Protein 4MEW (pdb70)

Foldseek 3Di:
DDDFDQDLVRLLVLLQVLLVPDVVSKAAVSCVNCVSNVHASLCVQLLCVLLVCVVPRIGHSVSSSVVSVLVVQPDDDLQSSQSSQDPPDQFDALVSCVRSLVVCCCDQLQNVVVVVVVVCSVLLSLLLSLLCCLFQVLVLPRTGHSVSSVPGCVSVLVNCSVVDSNNCVSPRGNHVVVSVVLVVLQVVLPPVPPQKHFLVSVCPSLVNQFFSLSVLLQVCLNDSPPDDDSPRIDGSSSSSLVVVLVVDVQDLSSLSRLVSSCVVNPQKQAVNLCVQLVRVQVLCVLPHHDDDPVVVVVVVVQQVAPDPRIHGSVSLNVSSPVVVVSCNRTGHNVSNPRD

GO terms:
  GO:0005515 protein binding (F, IPI)
  GO:0005634 nucleus (C, TAS)
  GO:0051726 regulation of cell cycle (P, TAS)
  GO:0019888 protein phosphatase regulator activity (F, TAS)
  GO:0005654 nucleoplasm (C, TAS)
  GO:0005654 nucleoplasm (C, IDA)

B-factor: mean 23.88, std 13.12, range [7.7, 88.45]

Nearest PDB structures (foldseek):
  4mew-assembly1_A  TM=1.003E+00  e=4.546E-48  Homo sapiens
  4i5l-assembly2_E  TM=9.279E-01  e=1.396E-41  Homo sapiens
  4i5n-assembly1_B  TM=9.263E-01  e=1.597E-41  Homo sapiens
  4i5k-assembly2_B  TM=9.405E-01  e=4.129E-25  Homo sapiens
  2i2r-assembly3_P  TM=6.575E-01  e=3.751E-02  Homo sapiens

InterPro domains:
  IPR002048 EF-hand domain [PF13499] (368-417)
  IPR002048 EF-hand domain [PS50222] (388-423)
  IPR011992 EF-hand domain pair [SSF47473] (156-288)
  IPR011992 EF-hand domain pair [SSF47473] (301-463)
  IPR018247 EF-Hand 1, calcium-binding site [PS00018] (401-413)
  IPR041534 PP2A regulatory subunit B'', EF-hand domain [PF17958] (212-301)
  IPR048855 Serine/threonine-protein phosphatase 2A regulatory subunit B'' subunit alpha/beta/delta, EF-hand [PF21161] (147-206)

CATH classification: 1.10.238.230 (+2 more: 1.10.238.220, 1.10.238.10)

Structure (mmCIF, N/CA/C/O backbone):
data_4MEW
#
_entry.id   4MEW
#
_cell.length_a   37.11
_cell.length_b   74.46
_cell.length_c   62.33
_cell.angle_alpha   90.00
_cell.angle_beta   92.63
_cell.angle_gamma   90.00
#
_symmetry.space_group_name_H-M   'P 1 21 1'
#
loop_
_entity.id
_entity.type
_entity.pdbx_description
1 polymer "Serine/threonine-protein phosphatase 2A regulatory subunit B'' subunit beta"
2 non-polymer 'CALCIUM ION'
3 non-polymer GLYCEROL
4 water water
#
loop_
_atom_site.group_PDB
_atom_site.id
_atom_site.type_symbol
_atom_site.label_atom_id
_atom_site.label_alt_id
_atom_site.label_comp_id
_atom_site.label_asym_id
_atom_site.label_entity_id
_atom_site.label_seq_id
_atom_site.pdbx_PDB_ins_code
_atom_site.Cartn_x
_atom_site.Cartn_y
_atom_site.Cartn_z
_atom_site.occupancy
_atom_site.B_iso_or_equiv
_atom_site.auth_seq_id
_at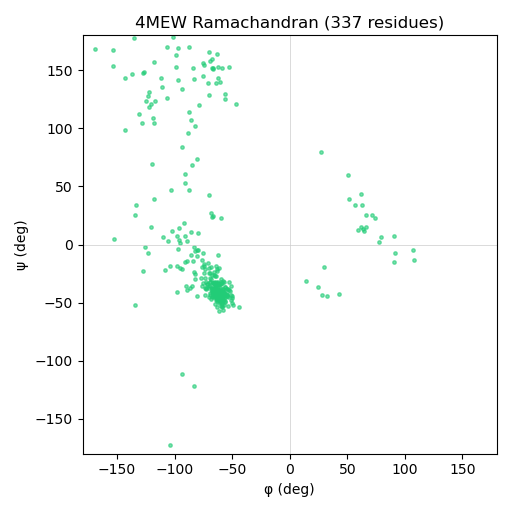om_site.auth_comp_id
_atom_site.auth_asym_id
_atom_site.auth_atom_id
_atom_site.pdbx_PDB_model_num
ATOM 1 N N . ARG A 1 7 ? 37.223 21.757 -16.276 1.00 50.39 134 ARG A N 1
ATOM 2 C CA . ARG A 1 7 ? 38.258 21.046 -15.530 1.00 51.12 134 ARG A CA 1
ATOM 3 C C . ARG A 1 7 ? 37.733 20.454 -14.227 1.00 49.68 134 ARG A C 1
ATOM 4 O O . ARG A 1 7 ? 37.162 21.166 -13.401 1.00 51.63 134 ARG A O 1
ATOM 12 N N . PRO A 1 8 ? 37.943 19.143 -14.034 1.00 48.05 135 PRO A N 1
ATOM 13 C CA . PRO A 1 8 ? 37.481 18.434 -12.839 1.00 46.54 135 PRO A CA 1
ATOM 14 C C . PRO A 1 8 ? 38.270 18.852 -11.604 1.00 44.48 135 PRO A C 1
ATOM 15 O O . PRO A 1 8 ? 39.324 19.482 -11.721 1.00 42.61 135 PRO A O 1
ATOM 19 N N . GLN A 1 9 ? 37.760 18.498 -10.430 1.00 41.56 136 GLN A N 1
ATOM 20 C CA . GLN A 1 9 ? 38.410 18.854 -9.181 1.00 41.65 136 GLN A CA 1
ATOM 21 C C . GLN A 1 9 ? 39.745 18.122 -9.022 1.00 40.66 136 GLN A C 1
ATOM 22 O O . GLN A 1 9 ? 39.933 17.030 -9.555 1.00 36.18 136 GLN A O 1
ATOM 28 N N . ASP A 1 10 ? 40.672 18.739 -8.295 1.00 43.83 137 ASP A N 1
ATOM 29 C CA . ASP A 1 10 ? 41.980 18.143 -8.034 1.00 47.96 137 ASP A CA 1
ATOM 30 C C . ASP A 1 10 ? 41.864 16.945 -7.097 1.00 48.60 137 ASP A C 1
ATOM 31 O O . ASP A 1 10 ? 40.897 16.831 -6.339 1.00 50.76 137 ASP A O 1
ATOM 36 N N . SER A 1 11 ? 42.858 16.060 -7.141 1.00 46.44 138 SER A N 1
ATOM 37 C CA . SER A 1 11 ? 42.944 14.966 -6.180 1.00 45.59 138 SER A CA 1
ATOM 38 C C . SER A 1 11 ? 43.225 15.543 -4.794 1.00 45.22 138 SER A C 1
ATOM 39 O O . SER A 1 11 ? 43.712 16.669 -4.671 1.00 40.31 138 SER A O 1
ATOM 42 N N . VAL A 1 12 ? 42.929 14.764 -3.756 1.00 45.59 139 VAL A N 1
ATOM 43 C CA . VAL A 1 12 ? 43.053 15.235 -2.379 1.00 43.26 139 VAL A CA 1
ATOM 44 C C . VAL A 1 12 ? 44.239 14.598 -1.645 1.00 39.13 139 VAL A C 1
ATOM 45 O O . VAL A 1 12 ? 44.737 15.156 -0.664 1.00 39.69 139 VAL A O 1
ATOM 49 N N . ASN A 1 13 ? 44.698 13.444 -2.127 1.00 33.18 140 ASN A N 1
ATOM 50 C CA . ASN A 1 13 ? 45.771 12.704 -1.455 1.00 37.02 140 ASN A CA 1
ATOM 51 C C . ASN A 1 13 ? 47.100 13.461 -1.401 1.00 38.21 140 ASN A C 1
ATOM 52 O O . ASN A 1 13 ? 47.306 14.424 -2.143 1.00 35.22 140 ASN A O 1
ATOM 57 N N . VAL A 1 14 ? 47.997 12.998 -0.531 1.00 38.88 141 VAL A N 1
ATOM 58 C CA . VAL A 1 14 ? 49.239 13.705 -0.217 1.00 37.85 141 VAL A CA 1
ATOM 59 C C . VAL A 1 14 ? 50.139 13.967 -1.424 1.00 33.66 141 VAL A C 1
ATOM 60 O O . VAL A 1 14 ? 50.488 15.115 -1.701 1.00 28.13 141 VAL A O 1
ATOM 64 N N . ASP A 1 15 ? 50.511 12.903 -2.130 1.00 33.91 142 ASP A N 1
ATOM 65 C CA . ASP A 1 15 ? 51.420 13.016 -3.270 1.00 37.31 142 ASP A CA 1
ATOM 66 C C . ASP A 1 15 ? 50.891 13.947 -4.358 1.00 33.49 142 ASP A C 1
ATOM 67 O O . ASP A 1 15 ? 51.647 14.725 -4.938 1.00 31.23 142 ASP A O 1
ATOM 72 N N . ALA A 1 16 ? 49.590 13.874 -4.621 1.00 27.36 143 ALA A N 1
ATOM 73 C CA . ALA A 1 16 ? 48.968 14.741 -5.610 1.00 25.69 143 ALA A CA 1
ATOM 74 C C . ALA A 1 16 ? 49.011 16.204 -5.172 1.00 21.39 143 ALA A C 1
ATOM 75 O O . ALA A 1 16 ? 49.345 17.082 -5.965 1.00 17.96 143 ALA A O 1
ATOM 77 N N . VAL A 1 17 ? 48.675 16.460 -3.910 1.00 17.63 144 VAL A N 1
ATOM 78 C CA . VAL A 1 17 ? 48.701 17.819 -3.381 1.00 17.00 144 VAL A CA 1
ATOM 79 C C . VAL A 1 17 ? 50.118 18.397 -3.406 1.00 18.47 144 VAL A C 1
ATOM 80 O O . VAL A 1 17 ? 50.323 19.526 -3.858 1.00 13.91 144 VAL A O 1
ATOM 84 N N . ILE A 1 18 ? 51.092 17.619 -2.942 1.00 17.73 145 ILE A N 1
ATOM 85 C CA . ILE A 1 18 ? 52.480 18.075 -2.926 1.00 19.23 145 ILE A CA 1
ATOM 86 C C . ILE A 1 18 ? 52.964 18.387 -4.339 1.00 20.75 145 ILE A C 1
ATOM 87 O O . ILE A 1 18 ? 53.604 19.409 -4.579 1.00 17.41 145 ILE A O 1
ATOM 92 N N . SER A 1 19 ? 52.636 17.508 -5.276 1.00 22.51 146 SER A N 1
ATOM 93 C CA . SER A 1 19 ? 52.975 17.725 -6.674 1.00 21.66 146 SER A CA 1
ATOM 94 C C . SER A 1 19 ? 52.393 19.041 -7.200 1.00 18.38 146 SER A C 1
ATOM 95 O O . SER A 1 19 ? 53.064 19.777 -7.923 1.00 15.62 146 SER A O 1
ATOM 98 N N . LYS A 1 20 ? 51.150 19.337 -6.830 1.00 18.95 147 LYS A N 1
ATOM 99 C CA . LYS A 1 20 ? 50.496 20.562 -7.283 1.00 19.41 147 LYS A CA 1
ATOM 100 C C . LYS A 1 20 ? 51.158 21.794 -6.677 1.00 16.23 147 LYS A C 1
ATOM 101 O O . LYS A 1 20 ? 51.322 22.815 -7.340 1.00 12.99 147 LYS A O 1
ATOM 107 N N . ILE A 1 21 ? 51.525 21.695 -5.406 1.00 15.15 148 ILE A N 1
ATOM 108 C CA . ILE A 1 21 ? 52.279 22.755 -4.753 1.00 12.89 148 ILE A CA 1
ATOM 109 C C . ILE A 1 21 ? 53.609 22.993 -5.478 1.00 13.43 148 ILE A C 1
ATOM 110 O O . ILE A 1 21 ? 53.990 24.132 -5.747 1.00 13.95 148 ILE A O 1
ATOM 115 N N . GLU A 1 22 ? 54.305 21.915 -5.811 1.00 13.03 149 GLU A N 1
ATOM 116 C CA . GLU A 1 22 ? 55.591 22.043 -6.488 1.00 16.50 149 GLU A CA 1
ATOM 117 C C . GLU A 1 22 ? 55.436 22.687 -7.866 1.00 14.06 149 GLU A C 1
ATOM 118 O O . GLU A 1 22 ? 56.256 23.513 -8.260 1.00 20.22 149 GLU A O 1
ATOM 124 N N . SER A 1 23 ? 54.372 22.333 -8.581 1.00 13.38 150 SER A N 1
ATOM 125 C CA . SER A 1 23 ? 54.095 22.938 -9.884 1.00 14.34 150 SER A CA 1
ATOM 126 C C . SER A 1 23 ? 53.809 24.433 -9.753 1.00 13.57 150 SER A C 1
ATOM 127 O O . SER A 1 23 ? 54.158 25.223 -10.629 1.00 16.14 150 SER A O 1
ATOM 130 N N . THR A 1 24 ? 53.163 24.811 -8.658 1.00 12.43 151 THR A N 1
ATOM 131 C CA . THR A 1 24 ? 52.897 26.216 -8.362 1.00 11.99 151 THR A CA 1
ATOM 132 C C . THR A 1 24 ? 54.184 26.988 -8.047 1.00 15.12 151 THR A C 1
ATOM 133 O O . THR A 1 24 ? 54.405 28.082 -8.576 1.00 12.68 151 THR A O 1
ATOM 137 N N . PHE A 1 25 ? 55.035 26.419 -7.195 1.00 12.02 152 PHE A N 1
ATOM 138 C CA . PHE A 1 25 ? 56.291 27.074 -6.830 1.00 12.55 152 PHE A CA 1
ATOM 139 C C . PHE A 1 25 ? 57.263 27.160 -8.006 1.00 12.90 152 PHE A C 1
ATOM 140 O O . PHE A 1 25 ? 58.126 28.040 -8.044 1.00 12.99 152 PHE A O 1
ATOM 148 N N . ALA A 1 26 ? 57.126 26.240 -8.957 1.00 13.06 153 ALA A N 1
ATOM 149 C CA . ALA A 1 26 ? 57.977 26.233 -10.147 1.00 13.65 153 ALA A CA 1
ATOM 150 C C . ALA A 1 26 ? 57.770 27.502 -10.975 1.00 13.71 153 ALA A C 1
ATOM 151 O O . ALA A 1 26 ? 58.632 27.890 -11.769 1.00 17.47 153 ALA A O 1
ATOM 153 N N . ARG A 1 27 ? 56.625 28.144 -10.775 1.00 13.29 154 ARG A N 1
ATOM 154 C CA . ARG A 1 27 ? 56.293 29.391 -11.454 1.00 16.98 154 ARG A CA 1
ATOM 155 C C . ARG A 1 27 ? 56.944 30.612 -10.791 1.00 16.75 154 ARG A C 1
ATOM 156 O O . ARG A 1 27 ? 56.911 31.712 -11.338 1.00 15.33 154 ARG A O 1
ATOM 164 N N . PHE A 1 28 ? 57.534 30.423 -9.616 1.00 16.75 155 PHE A N 1
ATOM 165 C CA . PHE A 1 28 ? 58.096 31.549 -8.877 1.00 16.01 155 PHE A CA 1
ATOM 166 C C . PHE A 1 28 ? 59.596 31.693 -9.118 1.00 15.66 155 PHE A C 1
ATOM 167 O O . PHE A 1 28 ? 60.302 30.697 -9.215 1.00 14.28 155 PHE A O 1
ATOM 175 N N . PRO A 1 29 ? 60.083 32.941 -9.215 1.00 14.56 156 PRO A N 1
ATOM 176 C CA . PRO A 1 29 ? 61.529 33.173 -9.299 1.00 16.99 156 PRO A CA 1
ATOM 177 C C . PRO A 1 29 ? 62.245 32.543 -8.111 1.00 19.24 156 PRO A C 1
ATOM 178 O O . PRO A 1 29 ? 61.825 32.752 -6.966 1.00 17.65 156 PRO A O 1
ATOM 182 N N . HIS A 1 30 ? 63.283 31.758 -8.395 1.00 15.90 157 HIS A N 1
ATOM 183 C CA . HIS A 1 30 ? 64.058 31.050 -7.374 1.00 18.68 157 HIS A CA 1
ATOM 184 C C . HIS A 1 30 ? 63.232 30.044 -6.570 1.00 15.37 157 HIS A C 1
ATOM 185 O O . HIS A 1 30 ? 63.678 29.576 -5.526 1.00 15.76 157 HIS A O 1
ATOM 192 N N . GLU A 1 31 ? 62.042 29.710 -7.066 1.00 14.68 158 GLU A N 1
ATOM 193 C CA . GLU A 1 31 ? 61.113 28.831 -6.353 1.00 15.92 158 GLU A CA 1
ATOM 194 C C . GLU A 1 31 ? 60.882 29.291 -4.914 1.00 18.56 158 GLU A C 1
ATOM 195 O O . GLU A 1 31 ? 60.809 28.476 -3.992 1.00 16.33 158 GLU A O 1
ATOM 201 N N . ARG A 1 32 ? 60.790 30.604 -4.728 1.00 18.79 159 ARG A N 1
ATOM 202 C CA . ARG A 1 32 ? 60.475 31.179 -3.424 1.00 16.67 159 ARG A CA 1
ATOM 203 C C . ARG A 1 32 ? 59.227 32.037 -3.560 1.00 15.06 159 ARG A C 1
ATOM 204 O O . ARG A 1 32 ? 59.131 32.849 -4.479 1.00 13.37 159 ARG A O 1
ATOM 212 N N . ALA A 1 33 ? 58.267 31.851 -2.659 1.00 12.15 160 ALA A N 1
ATOM 213 C CA . ALA A 1 33 ? 57.022 32.613 -2.723 1.00 13.06 160 ALA A CA 1
ATOM 214 C C . ALA A 1 33 ? 57.090 33.861 -1.856 1.00 15.03 160 ALA A C 1
ATOM 215 O O . ALA A 1 33 ? 57.532 33.808 -0.715 1.00 16.53 160 ALA A O 1
ATOM 217 N N . THR A 1 34 ? 56.651 34.986 -2.407 1.00 18.27 161 THR A N 1
ATOM 218 C CA . THR A 1 34 ? 56.465 36.191 -1.618 1.00 19.65 161 THR A CA 1
ATOM 219 C C . THR A 1 34 ? 55.014 36.205 -1.169 1.00 15.69 161 THR A C 1
ATOM 220 O O . THR A 1 34 ? 54.220 35.361 -1.586 1.00 15.14 161 THR A O 1
ATOM 232 N N . ASP A 1 36 ? 52.703 38.160 -2.038 1.00 14.24 163 ASP A N 1
ATOM 233 C CA . ASP A 1 36 ? 51.842 38.363 -3.204 1.00 19.23 163 ASP A CA 1
ATOM 234 C C . ASP A 1 36 ? 51.552 37.070 -3.972 1.00 17.37 163 ASP A C 1
ATOM 235 O O . ASP A 1 36 ? 50.593 37.005 -4.739 1.00 17.07 163 ASP A O 1
ATOM 240 N N . ASP A 1 37 ? 52.388 36.053 -3.772 1.00 16.38 164 ASP A N 1
ATOM 241 C CA . ASP A 1 37 ? 52.222 34.772 -4.451 1.00 15.77 164 ASP A CA 1
ATOM 242 C C . ASP A 1 37 ? 51.362 33.799 -3.656 1.00 15.18 164 ASP A C 1
ATOM 243 O O . ASP A 1 37 ? 50.954 32.754 -4.172 1.00 14.28 164 ASP A O 1
ATOM 256 N N . GLY A 1 39 ? 48.367 33.640 -2.501 1.00 9.52 166 GLY A N 1
ATOM 257 C CA . GLY A 1 39 ? 47.026 33.317 -2.960 1.00 9.62 166 GLY A CA 1
ATOM 258 C C . GLY A 1 39 ? 47.028 32.090 -3.857 1.00 13.00 166 GLY A C 1
ATOM 259 O O . GLY A 1 39 ? 46.164 31.215 -3.738 1.00 11.38 166 GLY A O 1
ATOM 260 N N . LEU A 1 40 ? 48.007 32.026 -4.757 1.00 10.14 167 LEU A N 1
ATOM 261 C CA . LEU A 1 40 ? 48.176 30.876 -5.640 1.00 12.44 167 LEU A CA 1
ATOM 262 C C . LEU A 1 40 ? 48.540 29.645 -4.841 1.00 10.18 167 LEU A C 1
ATOM 263 O O . LEU A 1 40 ? 48.070 28.549 -5.124 1.00 10.39 167 LEU A O 1
ATOM 268 N N . VAL A 1 41 ? 49.393 29.830 -3.843 1.00 10.46 168 VAL A N 1
ATOM 269 C CA . VAL A 1 41 ? 49.801 28.729 -2.980 1.00 9.82 168 VAL A CA 1
ATOM 270 C C . VAL A 1 41 ? 48.613 28.190 -2.179 1.00 12.60 168 VAL A C 1
ATOM 271 O O . VAL A 1 41 ? 48.462 26.979 -2.029 1.00 10.12 168 VAL A O 1
ATOM 275 N N . ALA A 1 42 ? 47.761 29.088 -1.688 1.00 10.89 169 ALA A N 1
ATOM 276 C CA . ALA A 1 42 ? 46.550 28.669 -0.980 1.00 11.21 169 ALA A CA 1
ATOM 277 C C . ALA A 1 42 ? 45.673 27.788 -1.869 1.00 10.74 169 ALA A C 1
ATOM 278 O O . ALA A 1 42 ? 45.177 26.747 -1.434 1.00 11.14 169 ALA A O 1
ATOM 280 N N . LYS A 1 43 ? 45.500 28.193 -3.122 1.00 14.68 170 LYS A N 1
ATOM 281 C CA . LYS A 1 43 ? 44.711 27.398 -4.063 1.00 15.58 170 LYS A CA 1
ATOM 282 C C . LYS A 1 43 ? 45.336 26.027 -4.338 1.00 12.58 170 LYS A C 1
ATOM 283 O O . LYS A 1 43 ? 44.632 25.024 -4.366 1.00 12.76 170 LYS A O 1
ATOM 289 N N . ALA A 1 44 ? 46.653 25.979 -4.526 1.00 10.85 171 ALA A N 1
ATOM 290 C CA . ALA A 1 44 ? 47.349 24.700 -4.689 1.00 12.19 171 ALA A CA 1
ATOM 291 C C . ALA A 1 44 ? 47.123 23.764 -3.500 1.00 14.94 171 ALA A C 1
ATOM 292 O O . ALA A 1 44 ? 47.078 22.544 -3.664 1.00 16.02 171 ALA A O 1
ATOM 294 N N . CYS A 1 45 ? 46.973 24.342 -2.309 1.00 14.09 172 CYS A N 1
ATOM 295 C CA . CYS A 1 45 ? 46.734 23.565 -1.093 1.00 15.56 172 CYS A CA 1
ATOM 296 C C . CYS A 1 45 ? 45.270 23.174 -0.902 1.00 18.34 172 CYS A C 1
ATOM 297 O O . CYS A 1 45 ? 44.938 22.440 0.030 1.00 21.44 172 CYS A O 1
ATOM 300 N N . GLY A 1 46 ? 44.396 23.673 -1.769 1.00 17.13 173 GLY A N 1
ATOM 301 C CA . GLY A 1 46 ? 42.968 23.476 -1.593 1.00 15.65 173 GLY A CA 1
ATOM 302 C C . GLY A 1 46 ? 42.424 24.289 -0.429 1.00 14.60 173 GLY A C 1
ATOM 303 O O . GLY A 1 46 ? 41.408 23.932 0.164 1.00 15.72 173 GLY A O 1
ATOM 304 N N . CYS A 1 47 ? 43.105 25.381 -0.091 1.00 11.39 174 CYS A N 1
ATOM 305 C CA . CYS A 1 47 ? 42.652 26.258 0.984 1.00 11.06 174 CYS A CA 1
ATOM 306 C C . CYS A 1 47 ? 41.918 27.453 0.414 1.00 13.45 174 CYS A C 1
ATOM 307 O O . CYS A 1 47 ? 42.190 27.864 -0.714 1.00 12.27 174 CYS A O 1
ATOM 310 N N . PRO A 1 48 ? 40.990 28.027 1.199 1.00 14.57 175 PRO A N 1
ATOM 311 C CA . PRO A 1 48 ? 40.374 29.296 0.806 1.00 13.72 175 PRO A CA 1
ATOM 312 C C . PRO A 1 48 ? 41.432 30.385 0.642 1.00 12.24 175 PRO A C 1
ATOM 313 O O . PRO A 1 48 ? 42.485 30.340 1.285 1.00 13.46 175 PRO A O 1
ATOM 317 N N . LEU A 1 49 ? 41.141 31.354 -0.214 1.00 11.92 176 LEU A N 1
ATOM 318 C CA . LEU A 1 49 ? 42.076 32.424 -0.533 1.00 10.64 176 LEU A CA 1
ATOM 319 C C . LEU A 1 49 ? 42.663 33.102 0.698 1.00 14.85 176 LEU A C 1
ATOM 320 O O . LEU A 1 49 ? 43.868 33.343 0.756 1.00 12.13 176 LEU A O 1
ATOM 325 N N . TYR A 1 50 ? 41.824 33.406 1.686 1.00 13.37 177 TYR A N 1
ATOM 326 C CA . TYR A 1 50 ? 42.303 34.178 2.836 1.00 11.63 177 TYR A CA 1
ATOM 327 C C . TYR A 1 50 ? 43.068 33.380 3.894 1.00 12.56 177 TYR A C 1
ATOM 328 O O . TYR A 1 50 ? 43.380 33.905 4.963 1.00 14.72 177 TYR A O 1
ATOM 337 N N . TRP A 1 51 ? 43.398 32.129 3.577 1.00 8.58 178 TRP A N 1
ATOM 338 C CA . TRP A 1 51 ? 44.379 31.388 4.363 1.00 9.84 178 TRP A CA 1
ATOM 339 C C . TRP A 1 51 ? 45.795 31.778 3.951 1.00 10.95 178 TRP A C 1
ATOM 340 O O . TRP A 1 51 ? 46.761 31.324 4.558 1.00 9.71 178 TRP A O 1
ATOM 351 N N . LYS A 1 52 ? 45.920 32.612 2.920 1.00 9.94 179 LYS A N 1
ATOM 352 C CA . LYS A 1 52 ? 47.241 32.973 2.389 1.00 10.69 179 LYS A CA 1
ATOM 353 C C . LYS A 1 52 ? 48.194 33.554 3.440 1.00 13.07 179 LYS A C 1
ATOM 354 O O . LYS A 1 52 ? 49.375 33.211 3.475 1.00 14.45 179 LYS A O 1
ATOM 360 N N . GLY A 1 53 ? 47.677 34.427 4.293 1.00 10.25 180 GLY A N 1
ATOM 361 C CA . GLY A 1 53 ? 48.465 34.980 5.380 1.00 14.33 180 GLY A CA 1
ATOM 362 C C . GLY A 1 53 ? 48.950 33.916 6.353 1.00 12.29 180 GLY A C 1
ATOM 363 O O . GLY A 1 53 ? 50.151 33.789 6.580 1.00 14.53 180 GLY A O 1
ATOM 364 N N . PRO A 1 54 ? 48.018 33.149 6.937 1.00 13.75 181 PRO A N 1
ATOM 365 C CA . PRO A 1 54 ? 48.384 32.041 7.829 1.00 15.87 181 PRO A CA 1
ATOM 366 C C . PRO A 1 54 ? 49.386 31.069 7.210 1.00 15.88 181 PRO A C 1
ATOM 367 O O . PRO A 1 54 ? 50.285 30.600 7.912 1.00 14.40 181 PRO A O 1
ATOM 371 N N . LEU A 1 55 ? 49.237 30.771 5.921 1.00 12.26 182 LEU A N 1
ATOM 372 C CA . LEU A 1 55 ? 50.161 29.849 5.258 1.00 11.60 182 LEU A CA 1
ATOM 373 C C . LEU A 1 55 ? 51.570 30.437 5.182 1.00 9.19 182 LEU A C 1
ATOM 374 O O . LEU A 1 55 ? 52.549 29.746 5.446 1.00 14.70 182 LEU A O 1
ATOM 379 N N . PHE A 1 56 ? 51.656 31.719 4.847 1.00 12.26 183 PHE A N 1
ATOM 380 C CA . PHE A 1 56 ? 52.926 32.437 4.745 1.00 11.73 183 PHE A CA 1
ATOM 381 C C . PHE A 1 56 ? 53.620 32.528 6.105 1.00 16.07 183 PHE A C 1
ATOM 382 O O . PHE A 1 56 ? 54.792 32.181 6.236 1.00 17.64 183 PHE A O 1
ATOM 390 N N . TYR A 1 57 ? 52.886 32.984 7.118 1.00 14.15 184 TYR A N 1
ATOM 391 C CA . TYR A 1 57 ? 53.439 33.125 8.459 1.00 18.09 184 TYR A CA 1
ATOM 392 C C . TYR A 1 57 ? 53.719 31.765 9.079 1.00 20.72 184 TYR A C 1
ATOM 393 O O . TYR A 1 57 ? 54.671 31.607 9.836 1.00 25.87 184 TYR A O 1
ATOM 402 N N . GLY A 1 58 ? 52.901 30.779 8.733 1.00 18.01 185 GLY A N 1
ATOM 403 C CA . GLY A 1 58 ? 53.116 29.421 9.190 1.00 16.12 185 GLY A CA 1
ATOM 404 C C . GLY A 1 58 ? 54.455 28.860 8.749 1.00 18.97 185 GLY A C 1
ATOM 405 O O . GLY A 1 58 ? 55.074 28.079 9.468 1.00 19.82 185 GLY A O 1
ATOM 406 N N . ALA A 1 59 ? 54.912 29.257 7.566 1.00 16.78 186 ALA A N 1
ATOM 407 C CA . ALA A 1 59 ? 56.175 28.757 7.044 1.00 18.58 186 ALA A CA 1
ATOM 408 C C . ALA A 1 59 ? 57.324 29.709 7.338 1.00 23.37 186 ALA A C 1
ATOM 409 O O . ALA A 1 59 ? 58.399 29.585 6.756 1.00 28.02 186 ALA A O 1
ATOM 411 N N . GLY A 1 60 ? 57.093 30.662 8.237 1.00 22.02 187 GLY A N 1
ATOM 412 C CA . GLY A 1 60 ? 58.132 31.585 8.662 1.00 19.94 187 GLY A CA 1
ATOM 413 C C . GLY A 1 60 ? 58.481 32.655 7.646 1.00 20.25 187 GLY A C 1
ATOM 414 O O . GLY A 1 60 ? 59.572 33.228 7.687 1.00 20.15 187 GLY A O 1
ATOM 415 N N . GLY A 1 61 ? 57.549 32.940 6.740 1.00 19.19 188 GLY A N 1
ATOM 416 C CA . GLY A 1 61 ? 57.775 33.916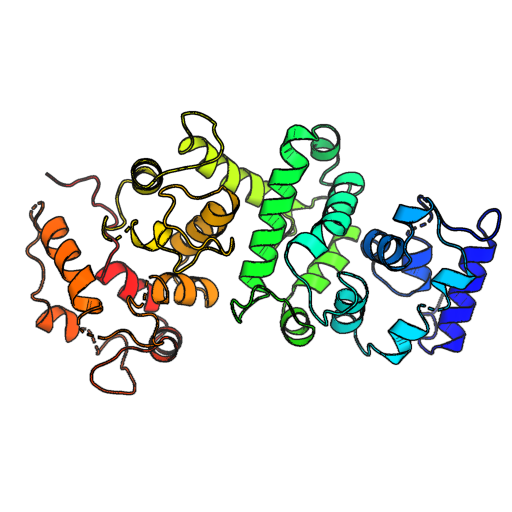 5.685 1.00 18.92 188 GLY A CA 1
ATOM 417 C C . GLY A 1 61 ? 58.128 35.312 6.169 1.00 22.27 188 GLY A C 1
ATOM 418 O O . GLY A 1 61 ? 58.869 36.037 5.509 1.00 24.09 188 GLY A O 1
ATOM 419 N N . GLU A 1 62 ? 57.606 35.693 7.328 1.00 20.06 189 GLU A N 1
ATOM 420 C CA . GLU A 1 62 ? 57.880 37.015 7.873 1.00 24.69 189 GLU A CA 1
ATOM 421 C C . GLU A 1 62 ? 59.344 37.165 8.295 1.00 23.96 189 GLU A C 1
ATOM 422 O O . GLU A 1 62 ? 59.853 38.278 8.425 1.00 21.91 189 GLU A O 1
ATOM 428 N N . ARG A 1 63 ? 60.027 36.047 8.500 1.00 18.80 190 ARG A N 1
ATOM 429 C CA . ARG A 1 63 ? 61.397 36.107 8.994 1.00 20.96 190 ARG A CA 1
ATOM 430 C C . ARG A 1 63 ? 62.428 36.366 7.896 1.00 21.29 190 ARG A C 1
ATOM 431 O O . ARG A 1 63 ? 63.469 36.978 8.152 1.00 19.07 190 ARG A O 1
ATOM 439 N N . THR A 1 64 ? 62.129 35.917 6.678 1.00 17.15 191 THR A N 1
ATOM 440 C CA . THR A 1 64 ? 63.065 36.055 5.563 1.00 21.99 191 THR A CA 1
ATOM 441 C C . THR A 1 64 ? 62.473 36.799 4.367 1.00 20.76 191 THR A C 1
ATOM 442 O O . THR A 1 64 ? 63.174 37.089 3.406 1.00 20.29 191 THR A O 1
ATOM 446 N N . GLY A 1 65 ? 61.181 37.094 4.419 1.00 20.50 192 GLY A N 1
ATOM 447 C CA . GLY A 1 65 ? 60.539 37.823 3.339 1.00 23.72 192 GLY A CA 1
ATOM 448 C C . GLY A 1 65 ? 59.963 36.935 2.250 1.00 22.07 192 GLY A C 1
ATOM 449 O O . GLY A 1 65 ? 59.176 37.392 1.422 1.00 21.36 192 GLY A O 1
ATOM 450 N N . SER A 1 66 ? 60.363 35.669 2.237 1.00 19.58 193 SER A N 1
ATOM 451 C CA . SER A 1 66 ? 59.820 34.720 1.273 1.00 20.20 193 SER A CA 1
ATOM 452 C C . SER A 1 66 ? 59.887 33.295 1.804 1.00 19.91 193 SER A C 1
ATOM 453 O O . SER A 1 66 ? 60.550 33.024 2.803 1.00 24.78 193 SER A O 1
ATOM 456 N N . VAL A 1 67 ? 59.190 32.388 1.133 1.00 14.57 194 VAL A N 1
ATOM 457 C CA . VAL A 1 67 ? 59.164 30.992 1.538 1.00 15.06 194 VAL A CA 1
ATOM 458 C C . VAL A 1 67 ? 59.588 30.100 0.374 1.00 15.97 194 VAL A C 1
ATOM 459 O O . VAL A 1 67 ? 58.988 30.153 -0.700 1.00 17.16 194 VAL A O 1
ATOM 463 N N . SER A 1 68 ? 60.620 29.285 0.584 1.00 14.91 195 SER A N 1
ATOM 464 C CA . SER A 1 68 ? 61.067 28.354 -0.445 1.00 15.87 195 SER A CA 1
ATOM 465 C C . SER A 1 68 ? 60.110 27.170 -0.551 1.00 15.00 195 SER A C 1
ATOM 466 O O . SER A 1 68 ? 59.401 26.844 0.401 1.00 16.31 195 SER A O 1
ATOM 469 N N . VAL A 1 69 ? 60.100 26.527 -1.711 1.00 14.57 196 VAL A N 1
ATOM 470 C CA . VAL A 1 69 ? 59.252 25.366 -1.936 1.00 14.87 196 VAL A CA 1
ATOM 471 C C . VAL A 1 69 ? 59.590 24.243 -0.956 1.00 17.16 196 VAL A C 1
ATOM 472 O O . VAL A 1 69 ? 58.710 23.507 -0.512 1.00 17.37 196 VAL A O 1
ATOM 476 N N . HIS A 1 70 ? 60.866 24.136 -0.604 1.00 15.61 197 HIS A N 1
ATOM 477 C CA . HIS A 1 70 ? 61.335 23.057 0.255 1.00 19.37 197 HIS A CA 1
ATOM 478 C C . HIS A 1 70 ? 60.803 23.222 1.668 1.00 16.34 197 HIS A C 1
ATOM 479 O O . HIS A 1 70 ? 60.398 22.254 2.308 1.00 19.98 197 HIS A O 1
ATOM 486 N N . LYS A 1 71 ? 60.811 24.456 2.149 1.00 15.05 198 LYS A N 1
ATOM 487 C CA . LYS A 1 71 ? 60.272 24.761 3.463 1.00 18.81 198 LYS A CA 1
ATOM 488 C C . LYS A 1 71 ? 58.754 24.608 3.459 1.00 19.88 198 LYS A C 1
ATOM 489 O O . LYS A 1 71 ? 58.178 24.033 4.386 1.00 17.90 198 LYS A O 1
ATOM 495 N N . PHE A 1 72 ? 58.098 25.109 2.414 1.00 14.74 199 PHE A N 1
ATOM 496 C CA . PHE A 1 72 ? 56.642 25.048 2.395 1.00 17.20 199 PHE A CA 1
ATOM 497 C C . PHE A 1 72 ? 56.134 23.615 2.281 1.00 16.79 199 PHE A C 1
ATOM 498 O O . PHE A 1 72 ? 55.217 23.220 3.001 1.00 15.95 199 PHE A O 1
ATOM 506 N N . VAL A 1 73 ? 56.731 22.845 1.377 1.00 14.40 200 VAL A N 1
ATOM 507 C CA . VAL A 1 73 ? 56.352 21.448 1.195 1.00 18.22 200 VAL A CA 1
ATOM 508 C C . VAL A 1 73 ? 56.538 20.631 2.477 1.00 19.91 200 VAL A C 1
ATOM 509 O O . VAL A 1 73 ? 55.653 19.863 2.867 1.00 16.91 200 VAL A O 1
ATOM 513 N N . ALA A 1 74 ? 57.681 20.808 3.135 1.00 20.76 201 ALA A N 1
ATOM 514 C CA . ALA A 1 74 ? 57.965 20.084 4.373 1.00 22.18 201 ALA A CA 1
ATOM 515 C C . ALA A 1 74 ? 56.910 20.400 5.428 1.00 23.12 201 ALA A C 1
ATOM 516 O O . ALA A 1 74 ? 56.440 19.511 6.142 1.00 24.37 201 ALA A O 1
ATOM 526 N N . TRP A 1 76 ? 53.779 21.510 4.827 1.00 19.25 203 TRP A N 1
ATOM 527 C CA . TRP A 1 76 ? 52.449 21.058 4.435 1.00 19.36 203 TRP A CA 1
ATOM 528 C C . TRP A 1 76 ? 52.308 19.543 4.533 1.00 19.39 203 TRP A C 1
ATOM 529 O O . TRP A 1 76 ? 51.221 19.037 4.811 1.00 19.37 203 TRP A O 1
ATOM 540 N N . ARG A 1 77 ? 53.403 18.825 4.298 1.00 18.51 204 ARG A N 1
ATOM 541 C CA . ARG A 1 77 ? 53.431 17.393 4.559 1.00 21.60 204 ARG A CA 1
ATOM 542 C C . ARG A 1 77 ? 53.068 17.130 6.014 1.00 20.34 204 ARG A C 1
ATOM 543 O O . ARG A 1 77 ? 52.217 16.296 6.308 1.00 19.93 204 ARG A O 1
ATOM 551 N N . LYS A 1 78 ? 53.721 17.855 6.915 1.00 22.84 205 LYS A N 1
ATOM 552 C CA . LYS A 1 78 ? 53.498 17.702 8.348 1.00 25.49 205 LYS A CA 1
ATOM 553 C C . LYS A 1 78 ? 52.038 17.975 8.710 1.00 23.26 205 LYS A C 1
ATOM 554 O O . LYS A 1 78 ? 51.419 17.220 9.461 1.00 23.21 205 LYS A O 1
ATOM 560 N N . ILE A 1 79 ? 51.493 19.055 8.164 1.00 19.36 206 ILE A N 1
ATOM 561 C CA . ILE A 1 79 ? 50.111 19.434 8.425 1.00 19.07 206 ILE A CA 1
ATOM 562 C C . ILE A 1 79 ? 49.129 18.352 7.967 1.00 19.23 206 ILE A C 1
ATOM 563 O O . ILE A 1 79 ? 48.210 17.994 8.701 1.00 18.70 206 ILE A O 1
ATOM 568 N N . LEU A 1 80 ? 49.339 17.810 6.771 1.00 16.08 207 LEU A N 1
ATOM 569 C CA . LEU A 1 80 ? 48.492 16.726 6.280 1.00 19.79 207 LEU A CA 1
ATOM 570 C C . LEU A 1 80 ? 48.607 15.444 7.121 1.00 25.14 207 LEU A C 1
ATOM 571 O O . LEU A 1 80 ? 47.665 14.655 7.183 1.00 26.99 207 LEU A O 1
ATOM 576 N N . GLN A 1 81 ? 49.756 15.242 7.763 1.00 22.38 208 GLN A N 1
ATOM 577 C CA . GLN A 1 81 ? 49.946 14.101 8.662 1.00 27.07 208 GLN A CA 1
ATOM 578 C C . GLN A 1 81 ? 49.273 14.300 10.023 1.00 25.09 208 GLN A C 1
ATOM 579 O O . GLN A 1 81 ? 48.894 13.337 10.689 1.00 23.74 208 GLN A O 1
ATOM 585 N N . ASN A 1 82 ? 49.145 15.552 10.444 1.00 20.69 209 ASN A N 1
ATOM 586 C CA . ASN A 1 82 ? 48.671 15.859 11.788 1.00 25.23 209 ASN A CA 1
ATOM 587 C C . ASN A 1 82 ? 47.229 16.342 11.849 1.00 24.33 209 ASN A C 1
ATOM 588 O O . ASN A 1 82 ? 46.611 16.316 12.907 1.00 21.92 209 ASN A O 1
ATOM 593 N N . CYS A 1 83 ? 46.697 16.793 10.717 1.00 22.68 210 CYS A N 1
ATOM 594 C CA . CYS A 1 83 ? 45.416 17.494 10.723 1.00 22.27 210 CYS A CA 1
ATOM 595 C C . CYS A 1 83 ? 44.453 16.952 9.677 1.00 26.18 210 CYS A C 1
ATOM 596 O O . CYS A 1 83 ? 44.668 17.126 8.476 1.00 28.30 210 CYS A O 1
ATOM 599 N N . HIS A 1 84 ? 43.376 16.327 10.136 1.00 24.91 211 HIS A N 1
ATOM 600 C CA . HIS A 1 84 ? 42.437 15.682 9.230 1.00 28.88 211 HIS A CA 1
ATOM 601 C C . HIS A 1 84 ? 41.411 16.641 8.628 1.00 28.20 211 HIS A C 1
ATOM 602 O O . HIS A 1 84 ? 40.849 16.358 7.573 1.00 33.92 211 HIS A O 1
ATOM 609 N N . ASP A 1 85 ? 41.150 17.764 9.291 1.00 24.99 212 ASP A N 1
ATOM 610 C CA . ASP A 1 85 ? 40.165 18.708 8.762 1.00 21.61 212 ASP A CA 1
ATOM 611 C C . ASP A 1 85 ? 40.631 20.152 8.823 1.00 16.46 212 ASP A C 1
ATOM 612 O O . ASP A 1 85 ? 41.728 20.437 9.306 1.00 13.45 212 ASP A O 1
ATOM 617 N N . ASP A 1 86 ? 39.796 21.057 8.317 1.00 13.18 213 ASP A N 1
ATOM 618 C CA . ASP A 1 86 ? 40.159 22.466 8.221 1.00 15.42 213 ASP A CA 1
ATOM 619 C C . ASP A 1 86 ? 40.417 23.103 9.578 1.00 16.21 213 ASP A C 1
ATOM 620 O O . ASP A 1 86 ? 41.342 23.900 9.718 1.00 14.51 213 ASP A O 1
ATOM 625 N N . ALA A 1 87 ? 39.607 22.749 10.574 1.00 13.53 214 ALA A N 1
ATOM 626 C CA . ALA A 1 87 ? 39.792 23.291 11.915 1.00 15.09 214 ALA A CA 1
ATOM 627 C C . ALA A 1 87 ? 41.171 22.927 12.459 1.00 13.77 214 ALA A C 1
ATOM 628 O O . ALA A 1 87 ? 41.880 23.782 12.979 1.00 14.75 214 ALA A O 1
ATOM 630 N N . ALA A 1 88 ? 41.557 21.663 12.314 1.00 14.78 215 ALA A N 1
ATOM 631 C CA . ALA A 1 88 ? 42.871 21.212 12.765 1.00 15.26 215 ALA A CA 1
ATOM 632 C C . ALA A 1 88 ? 44.004 21.918 12.013 1.00 13.46 215 ALA A C 1
ATOM 633 O O . ALA A 1 88 ? 44.984 22.360 12.619 1.00 12.64 215 ALA A O 1
ATOM 635 N N . LYS A 1 89 ? 43.858 22.029 10.696 1.00 13.10 216 LYS A N 1
ATOM 636 C CA . LYS A 1 89 ? 44.863 22.684 9.862 1.00 14.10 216 LYS A CA 1
ATOM 637 C C . LYS A 1 89 ? 45.059 24.149 10.242 1.00 13.01 216 LYS A C 1
ATOM 638 O O . LYS A 1 89 ? 46.189 24.641 10.296 1.00 14.13 216 LYS A O 1
ATOM 644 N N . PHE A 1 90 ? 43.950 24.842 10.493 1.00 13.55 217 PHE A N 1
ATOM 645 C CA . PHE A 1 90 ? 43.987 26.264 10.812 1.00 14.30 217 PHE A CA 1
ATOM 646 C C . PHE A 1 90 ? 44.679 26.493 12.146 1.00 13.14 217 PHE A C 1
ATOM 647 O O . PHE A 1 90 ? 45.509 27.392 12.270 1.00 11.06 217 PHE A O 1
ATOM 655 N N . VAL A 1 91 ? 44.339 25.677 13.139 1.00 10.54 218 VAL A N 1
ATOM 656 C CA . VAL A 1 91 ? 44.948 25.804 14.454 1.00 11.19 218 VAL A CA 1
ATOM 657 C C . VAL A 1 91 ? 46.448 25.526 14.347 1.00 14.36 218 VAL A C 1
ATOM 658 O O . VAL A 1 91 ? 47.260 26.242 14.930 1.00 12.21 218 VAL A O 1
ATOM 662 N N . HIS A 1 92 ? 46.814 24.509 13.570 1.00 12.62 219 HIS A N 1
ATOM 663 C CA . HIS A 1 92 ? 48.220 24.167 13.374 1.00 13.97 219 HIS A CA 1
ATOM 664 C C . HIS A 1 92 ? 49.011 25.313 12.734 1.00 15.48 219 HIS A C 1
ATOM 665 O O . HIS A 1 92 ? 50.153 25.567 13.115 1.00 15.49 219 HIS A O 1
ATOM 672 N N . LEU A 1 93 ? 48.405 26.003 11.769 1.00 16.61 220 LEU A N 1
ATOM 673 C CA . LEU A 1 93 ? 49.069 27.126 11.099 1.00 13.55 220 LEU A CA 1
ATOM 674 C C . LEU A 1 93 ? 49.319 28.315 12.021 1.00 14.55 220 LEU A C 1
ATOM 675 O O . LEU A 1 93 ? 50.382 28.939 11.969 1.00 15.16 220 LEU A O 1
ATOM 680 N N . LEU A 1 94 ? 48.339 28.637 12.859 1.00 13.61 221 LEU A N 1
ATOM 681 C CA . LEU A 1 94 ? 48.406 29.856 13.657 1.00 12.45 221 LEU A CA 1
ATOM 682 C C . LEU A 1 94 ? 49.052 29.687 15.032 1.00 13.76 221 LEU A C 1
ATOM 683 O O . LEU A 1 94 ? 49.517 30.662 15.622 1.00 15.69 221 LEU A O 1
ATOM 696 N N . SER A 1 96 ? 51.302 28.961 18.383 1.00 20.04 223 SER A N 1
ATOM 697 C CA . SER A 1 96 ? 52.701 29.092 18.767 1.00 24.24 223 SER A CA 1
ATOM 698 C C . SER A 1 96 ? 53.252 27.688 18.958 1.00 27.79 223 SER A C 1
ATOM 699 O O . SER A 1 96 ? 52.537 26.802 19.426 1.00 26.51 223 SER A O 1
ATOM 702 N N . PRO A 1 97 ? 54.514 27.472 18.568 1.00 33.97 224 PRO A N 1
ATOM 703 C CA . PRO A 1 97 ? 55.150 26.176 18.820 1.00 39.52 224 PRO A CA 1
ATOM 704 C C . PRO A 1 97 ? 55.112 25.839 20.308 1.00 38.08 224 PRO A C 1
ATOM 705 O O . PRO A 1 97 ? 55.542 26.639 21.136 1.00 39.95 224 PRO A O 1
ATOM 709 N N . GLY A 1 98 ? 54.570 24.673 20.636 1.00 38.53 225 GLY A N 1
ATOM 710 C CA . GLY A 1 98 ? 54.446 24.254 22.018 1.00 37.17 225 GLY A CA 1
ATOM 711 C C . GLY A 1 98 ? 53.012 24.297 22.509 1.00 36.12 225 GLY A C 1
ATOM 712 O O . GLY A 1 98 ? 52.689 23.736 23.557 1.00 36.36 225 GLY A O 1
ATOM 713 N N . CYS A 1 99 ? 52.145 24.953 21.742 1.00 30.24 226 CYS A N 1
ATOM 714 C CA . CYS A 1 99 ? 50.762 25.173 22.156 1.00 30.11 226 CYS A CA 1
ATOM 715 C C . CYS A 1 99 ? 49.768 24.603 21.152 1.00 31.98 226 CYS A C 1
ATOM 716 O O . CYS A 1 99 ? 49.720 25.048 20.008 1.00 36.51 226 CYS A O 1
ATOM 719 N N . ASN A 1 100 ? 48.962 23.638 21.583 1.00 27.32 227 ASN A N 1
ATOM 720 C CA . ASN A 1 100 ? 47.978 23.025 20.693 1.00 32.12 227 ASN A CA 1
ATOM 721 C C . ASN A 1 100 ? 46.643 23.779 20.677 1.00 24.98 227 ASN A C 1
ATOM 722 O O . ASN A 1 100 ? 45.572 23.173 20.773 1.00 25.64 227 ASN A O 1
ATOM 727 N N . TYR A 1 101 ? 46.722 25.101 20.542 1.00 17.82 228 TYR A N 1
ATOM 728 C CA . TYR A 1 101 ? 45.556 25.976 20.628 1.00 15.58 228 TYR A CA 1
ATOM 729 C C . TYR A 1 101 ? 45.909 27.388 20.164 1.00 13.81 228 TYR A C 1
ATOM 730 O O . TYR A 1 101 ? 47.081 27.728 20.019 1.00 14.19 228 TYR A O 1
ATOM 739 N N . LEU A 1 102 ? 44.889 28.215 19.960 1.00 12.21 229 LEU A N 1
ATOM 740 C CA . LEU A 1 102 ? 45.098 29.594 19.536 1.00 12.11 229 LEU A CA 1
ATOM 741 C C . LEU A 1 102 ? 44.737 30.582 20.648 1.00 13.05 229 LEU A C 1
ATOM 742 O O . LEU A 1 102 ? 43.708 30.440 21.307 1.00 11.81 229 LEU A O 1
ATOM 747 N N . VAL A 1 103 ? 45.588 31.582 20.854 1.00 13.16 230 VAL A N 1
ATOM 748 C CA . VAL A 1 103 ? 45.264 32.676 21.767 1.00 12.02 230 VAL A CA 1
ATOM 749 C C . VAL A 1 103 ? 44.950 33.900 20.923 1.00 11.80 230 VAL A C 1
ATOM 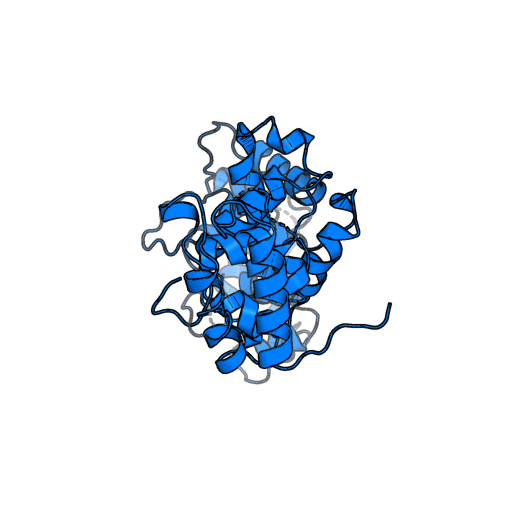750 O O . VAL A 1 103 ? 45.179 33.883 19.714 1.00 10.52 230 VAL A O 1
ATOM 754 N N . GLN A 1 104 ? 44.425 34.952 21.551 1.00 9.74 231 GLN A N 1
ATOM 755 C CA . GLN A 1 104 ? 43.993 36.147 20.822 1.00 9.18 231 GLN A CA 1
ATOM 756 C C . GLN A 1 104 ? 45.054 36.679 19.855 1.00 10.30 231 GLN A C 1
ATOM 757 O O . GLN A 1 104 ? 44.756 36.978 18.696 1.00 10.20 231 GLN A O 1
ATOM 763 N N . GLU A 1 105 ? 46.293 36.768 20.329 1.00 11.00 232 GLU A N 1
ATOM 764 C CA . GLU A 1 105 ? 47.385 37.334 19.536 1.00 15.31 232 GLU A CA 1
ATOM 765 C C . GLU A 1 105 ? 47.740 36.508 18.292 1.00 14.75 232 GLU A C 1
ATOM 766 O O . GLU A 1 105 ? 48.280 37.048 17.322 1.00 14.46 232 GLU A O 1
ATOM 772 N N . ASP A 1 106 ? 47.428 35.212 18.302 1.00 10.82 233 ASP A N 1
ATOM 773 C CA . ASP A 1 106 ? 47.707 34.359 17.144 1.00 10.04 233 ASP A CA 1
ATOM 774 C C . ASP A 1 106 ? 46.925 34.790 15.898 1.00 13.50 233 ASP A C 1
ATOM 775 O O . ASP A 1 106 ? 47.323 34.484 14.770 1.00 13.83 233 ASP A O 1
ATOM 780 N N . PHE A 1 107 ? 45.814 35.492 16.107 1.00 9.80 234 PHE A N 1
ATOM 781 C CA . PHE A 1 107 ? 44.943 35.899 15.006 1.00 9.57 234 PHE A CA 1
ATOM 782 C C . PHE A 1 107 ? 45.383 37.183 14.317 1.00 8.82 234 PHE A C 1
ATOM 783 O O . PHE A 1 107 ? 44.891 37.503 13.234 1.00 9.37 234 PHE A O 1
ATOM 791 N N . VAL A 1 108 ? 46.283 37.924 14.951 1.00 8.35 235 VAL A N 1
ATOM 792 C CA . VAL A 1 108 ? 46.638 39.264 14.476 1.00 10.18 235 VAL A CA 1
ATOM 793 C C . VAL A 1 108 ? 47.225 39.330 13.051 1.00 13.73 235 VAL A C 1
ATOM 794 O O . VAL A 1 108 ? 46.764 40.137 12.241 1.00 11.46 235 VAL A O 1
ATOM 798 N N . PRO A 1 109 ? 48.233 38.493 12.736 1.00 13.31 236 PRO A N 1
ATOM 799 C CA . PRO A 1 109 ? 48.756 38.536 11.363 1.00 16.61 236 PRO A CA 1
ATOM 800 C C . PRO A 1 109 ? 47.707 38.206 10.300 1.00 14.87 236 PRO A C 1
ATOM 801 O O . PRO A 1 109 ? 47.674 38.852 9.252 1.00 16.45 236 PRO A O 1
ATOM 805 N N . PHE A 1 110 ? 46.867 37.212 10.568 1.00 10.88 237 PHE A N 1
ATOM 806 C CA . PHE A 1 110 ? 45.784 36.858 9.659 1.00 10.20 237 PHE A CA 1
ATOM 807 C C . PHE A 1 110 ? 44.843 38.041 9.419 1.00 12.39 237 PHE A C 1
ATOM 808 O O . PHE A 1 110 ? 44.559 38.403 8.274 1.00 11.21 237 PHE A O 1
ATOM 816 N N . LEU A 1 111 ? 44.371 38.647 10.502 1.00 11.00 238 LEU A N 1
ATOM 817 C CA . LEU A 1 111 ? 43.444 39.766 10.396 1.00 10.94 238 LEU A CA 1
ATOM 818 C C . LEU A 1 111 ? 44.074 40.992 9.747 1.00 9.31 238 LEU A C 1
ATOM 819 O O . LEU A 1 111 ? 43.392 41.748 9.060 1.00 8.62 238 LEU A O 1
ATOM 824 N N . GLN A 1 112 ? 45.369 41.193 9.962 1.00 8.58 239 GLN A N 1
ATOM 825 C CA . GLN A 1 112 ? 46.053 42.300 9.312 1.00 16.10 239 GLN A CA 1
ATOM 826 C C . GLN A 1 112 ? 46.081 42.088 7.794 1.00 13.11 239 GLN A C 1
ATOM 827 O O . GLN A 1 112 ? 45.902 43.035 7.031 1.00 13.68 239 GLN A O 1
ATOM 833 N N . ASP A 1 113 ? 46.280 40.846 7.357 1.00 11.55 240 ASP A N 1
ATOM 834 C CA . ASP A 1 113 ? 46.240 40.545 5.926 1.00 16.11 240 ASP A CA 1
ATOM 835 C C . ASP A 1 113 ? 44.844 40.767 5.347 1.00 16.09 240 ASP A C 1
ATOM 836 O O . ASP A 1 113 ? 44.705 41.222 4.210 1.00 14.70 240 ASP A O 1
ATOM 841 N N . VAL A 1 114 ? 43.816 40.432 6.125 1.00 12.02 241 VAL A N 1
ATOM 842 C CA . VAL A 1 114 ? 42.439 40.687 5.711 1.00 12.63 241 VAL A CA 1
ATOM 843 C C . VAL A 1 114 ? 42.217 42.188 5.536 1.00 14.31 241 VAL A C 1
ATOM 844 O O . VAL A 1 114 ? 41.617 42.630 4.555 1.00 15.38 241 VAL A O 1
ATOM 848 N N . VAL A 1 115 ? 42.710 42.971 6.487 1.00 12.07 242 VAL A N 1
ATOM 849 C CA . VAL A 1 115 ? 42.644 44.426 6.385 1.00 14.56 242 VAL A CA 1
ATOM 850 C C . VAL A 1 115 ? 43.417 44.946 5.166 1.00 16.61 242 VAL A C 1
ATOM 851 O O . VAL A 1 115 ? 42.950 45.833 4.439 1.00 11.84 242 VAL A O 1
ATOM 855 N N . ASN A 1 116 ? 44.600 44.387 4.947 1.00 14.89 243 ASN A N 1
ATOM 856 C CA . ASN A 1 116 ? 45.477 44.858 3.880 1.00 19.07 243 ASN A CA 1
ATOM 857 C C . ASN A 1 116 ? 44.981 44.531 2.483 1.00 20.43 243 ASN A C 1
ATOM 858 O O . ASN A 1 116 ? 45.338 45.214 1.527 1.00 23.52 243 ASN A O 1
ATOM 863 N N . THR A 1 117 ? 44.164 43.491 2.351 1.00 15.37 244 THR A N 1
ATOM 864 C CA . THR A 1 117 ? 43.852 42.984 1.016 1.00 22.02 244 THR A CA 1
ATOM 865 C C . THR A 1 117 ? 42.367 42.828 0.662 1.00 21.85 244 THR A C 1
ATOM 866 O O . THR A 1 117 ? 42.023 42.812 -0.520 1.00 16.47 244 THR A O 1
ATOM 870 N N . HIS A 1 118 ? 41.484 42.707 1.652 1.00 18.43 245 HIS A N 1
ATOM 871 C CA . HIS A 1 118 ? 40.066 42.533 1.319 1.00 17.13 245 HIS A CA 1
ATOM 872 C C . HIS A 1 118 ? 39.465 43.810 0.738 1.00 20.91 245 HIS A C 1
ATOM 873 O O . HIS A 1 118 ? 39.590 44.885 1.333 1.00 20.23 245 HIS A O 1
ATOM 880 N N . PRO A 1 119 ? 38.807 43.687 -0.431 1.00 20.12 246 PRO A N 1
ATOM 881 C CA . PRO A 1 119 ? 38.185 44.806 -1.153 1.00 23.49 246 PRO A CA 1
ATOM 882 C C . PRO A 1 119 ? 37.277 45.638 -0.253 1.00 20.19 246 PRO A C 1
ATOM 883 O O . PRO A 1 119 ? 37.208 46.855 -0.394 1.00 20.02 246 PRO A O 1
ATOM 887 N N . GLY A 1 120 ? 36.597 44.979 0.677 1.00 18.81 247 GLY A N 1
ATOM 888 C CA . GLY A 1 120 ? 35.651 45.648 1.548 1.00 16.71 247 GLY A CA 1
ATOM 889 C C . GLY A 1 120 ? 36.282 46.471 2.654 1.00 18.29 247 GLY A C 1
ATOM 890 O O . GLY A 1 120 ? 35.582 47.180 3.370 1.00 22.73 247 GLY A O 1
ATOM 891 N N . LEU A 1 121 ? 37.600 46.382 2.800 1.00 16.00 248 LEU A N 1
ATOM 892 C CA . LEU A 1 121 ? 38.298 47.133 3.840 1.00 13.55 248 LEU A CA 1
ATOM 893 C C . LEU A 1 121 ? 39.356 48.082 3.270 1.00 21.84 248 LEU A C 1
ATOM 894 O O . LEU A 1 121 ? 40.208 48.574 4.004 1.00 19.20 248 LEU A O 1
ATOM 899 N N . SER A 1 122 ? 39.290 48.337 1.964 1.00 24.87 249 SER A N 1
ATOM 900 C CA . SER A 1 122 ? 40.258 49.200 1.288 1.00 29.43 249 SER A CA 1
ATOM 901 C C . SER A 1 122 ? 40.324 50.593 1.900 1.00 32.18 249 SER A C 1
ATOM 902 O O . SER A 1 122 ? 41.404 51.161 2.057 1.00 34.20 249 SER A O 1
ATOM 905 N N . PHE A 1 123 ? 39.161 51.137 2.239 1.00 35.32 250 PHE A N 1
ATOM 906 C CA . PHE A 1 123 ? 39.076 52.457 2.850 1.00 39.58 250 PHE A CA 1
ATOM 907 C C . PHE A 1 123 ? 39.775 52.460 4.204 1.00 39.19 250 PHE A C 1
ATOM 908 O O . PHE A 1 123 ? 40.380 53.453 4.603 1.00 42.38 250 PHE A O 1
ATOM 916 N N . LEU A 1 124 ? 39.679 51.339 4.910 1.00 37.30 251 LEU A N 1
ATOM 917 C CA . LEU A 1 124 ? 40.231 51.224 6.250 1.00 36.72 251 LEU A CA 1
ATOM 918 C C . LEU A 1 124 ? 41.740 51.061 6.180 1.00 42.48 251 LEU A C 1
ATOM 919 O O . LEU A 1 124 ? 42.471 51.578 7.025 1.00 41.15 251 LEU A O 1
ATOM 924 N N . LYS A 1 125 ? 42.192 50.343 5.156 1.00 47.55 252 LYS A N 1
ATOM 925 C CA . LYS A 1 125 ? 43.609 50.062 4.959 1.00 48.87 252 LYS A CA 1
ATOM 926 C C . LYS A 1 125 ? 44.449 51.339 4.906 1.00 52.14 252 LYS A C 1
ATOM 927 O O . LYS A 1 125 ? 45.562 51.380 5.433 1.00 52.26 252 LYS A O 1
ATOM 933 N N . GLU A 1 126 ? 43.906 52.381 4.283 1.00 54.04 253 GLU A N 1
ATOM 934 C CA . GLU A 1 126 ? 44.628 53.644 4.139 1.00 54.77 253 GLU A CA 1
ATOM 935 C C . GLU A 1 126 ? 44.497 54.517 5.387 1.00 55.23 253 GLU A C 1
ATOM 936 O O . GLU A 1 126 ? 45.073 55.603 5.462 1.00 56.82 253 GLU A O 1
ATOM 942 N N . ALA A 1 127 ? 43.737 54.031 6.365 1.00 53.14 254 ALA A N 1
ATOM 943 C CA . ALA A 1 127 ? 43.608 54.699 7.657 1.00 47.85 254 ALA A CA 1
ATOM 944 C C . ALA A 1 127 ? 44.085 53.777 8.777 1.00 41.56 254 ALA A C 1
ATOM 945 O O . ALA A 1 127 ? 43.283 53.315 9.593 1.00 42.89 254 ALA A O 1
ATOM 947 N N . SER A 1 128 ? 45.392 53.523 8.820 1.00 36.45 255 SER A N 1
ATOM 948 C CA . SER A 1 128 ? 45.970 52.570 9.770 1.00 36.64 255 SER A CA 1
ATOM 949 C C . SER A 1 128 ? 45.769 52.974 11.231 1.00 38.54 255 SER A C 1
ATOM 950 O O . SER A 1 128 ? 46.055 52.195 12.143 1.00 41.27 255 SER A O 1
ATOM 953 N N . GLU A 1 129 ? 45.280 54.191 11.442 1.00 36.46 256 GLU A N 1
ATOM 954 C CA . GLU A 1 129 ? 44.955 54.683 12.773 1.00 39.61 256 GLU A CA 1
ATOM 955 C C . GLU A 1 129 ? 44.018 53.735 13.522 1.00 34.16 256 GLU A C 1
ATOM 956 O O . GLU A 1 129 ? 44.165 53.527 14.726 1.00 34.37 256 GLU A O 1
ATOM 962 N N . PHE A 1 130 ? 43.063 53.154 12.799 1.00 30.44 257 PHE A N 1
ATOM 963 C CA . PHE A 1 130 ? 42.031 52.324 13.416 1.00 27.51 257 PHE A CA 1
ATOM 964 C C . PHE A 1 130 ? 42.141 50.840 13.098 1.00 22.67 257 PHE A C 1
ATOM 965 O O . PHE A 1 130 ? 41.259 50.064 13.465 1.00 21.73 257 PHE A O 1
ATOM 973 N N . HIS A 1 131 ? 43.216 50.449 12.422 1.00 21.30 258 HIS A N 1
ATOM 974 C CA . HIS A 1 131 ? 43.451 49.042 12.122 1.00 23.12 258 HIS A CA 1
ATOM 975 C C . HIS A 1 131 ? 43.401 48.182 13.369 1.00 17.04 258 HIS A C 1
ATOM 976 O O . HIS A 1 131 ? 42.676 47.193 13.406 1.00 15.27 258 HIS A O 1
ATOM 983 N N . SER A 1 132 ? 44.177 48.557 14.382 1.00 17.52 259 SER A N 1
ATOM 984 C CA . SER A 1 132 ? 44.313 47.718 15.567 1.00 19.10 259 SER A CA 1
ATOM 985 C C . SER A 1 132 ? 42.995 47.598 16.326 1.00 18.48 259 SER A C 1
ATOM 986 O O . SER A 1 132 ? 42.688 46.544 16.880 1.00 18.50 259 SER A O 1
ATOM 989 N N . ARG A 1 133 ? 42.210 48.670 16.337 1.00 16.02 260 ARG A N 1
ATOM 990 C CA . ARG A 1 133 ? 40.931 48.644 17.033 1.00 15.25 260 ARG A CA 1
ATOM 991 C C . ARG A 1 133 ? 39.890 47.796 16.295 1.00 12.94 260 ARG A C 1
ATOM 992 O O . ARG A 1 133 ? 39.108 47.079 16.922 1.00 10.27 260 ARG A O 1
ATOM 1000 N N . TYR A 1 134 ? 39.894 47.859 14.968 1.00 10.72 261 TYR A N 1
ATOM 1001 C CA . TYR A 1 134 ? 39.064 46.946 14.192 1.00 13.17 261 TYR A CA 1
ATOM 1002 C C . TYR A 1 134 ? 39.497 45.505 14.468 1.00 12.87 261 TYR A C 1
ATOM 1003 O O . TYR A 1 134 ? 38.671 44.646 14.777 1.00 9.08 261 TYR A O 1
ATOM 1012 N N . ILE A 1 135 ? 40.800 45.253 14.366 1.00 14.05 262 ILE A N 1
ATOM 1013 C CA . ILE A 1 135 ? 41.343 43.915 14.592 1.00 11.59 262 ILE A CA 1
ATOM 1014 C C . ILE A 1 135 ? 40.994 43.391 15.992 1.00 8.76 262 ILE A C 1
ATOM 1015 O O . ILE A 1 135 ? 40.519 42.264 16.136 1.00 11.41 262 ILE A O 1
ATOM 1020 N N . THR A 1 136 ? 41.209 44.217 17.013 1.00 11.14 263 THR A N 1
ATOM 1021 C CA . THR A 1 136 ? 40.830 43.870 18.386 1.00 12.86 263 THR A CA 1
ATOM 1022 C C . THR A 1 136 ? 39.354 43.483 18.481 1.00 13.47 263 THR A C 1
ATOM 1023 O O . THR A 1 136 ? 39.003 42.492 19.123 1.00 10.65 263 THR A O 1
ATOM 1027 N N . THR A 1 137 ? 38.499 44.255 17.816 1.00 12.46 264 THR A N 1
ATOM 1028 C CA . THR A 1 137 ? 37.060 44.006 17.848 1.00 8.81 264 THR A CA 1
ATOM 1029 C C . THR A 1 137 ? 36.702 42.653 17.238 1.00 8.43 264 THR A C 1
ATOM 1030 O O . THR A 1 137 ? 35.926 41.892 17.813 1.00 8.33 264 THR A O 1
ATOM 1034 N N . VAL A 1 138 ? 37.266 42.352 16.070 1.00 8.31 265 VAL A N 1
ATOM 1035 C CA . VAL A 1 138 ? 36.998 41.077 15.413 1.00 10.92 265 VAL A CA 1
ATOM 1036 C C . VAL A 1 138 ? 37.450 39.916 16.298 1.00 9.68 265 VAL A C 1
ATOM 1037 O O . VAL A 1 138 ? 36.723 38.937 16.465 1.00 10.63 265 VAL A O 1
ATOM 1041 N N . ILE A 1 139 ? 38.639 40.041 16.881 1.00 7.78 266 ILE A N 1
ATOM 1042 C CA . ILE A 1 139 ? 39.165 38.987 17.744 1.00 7.74 266 ILE A CA 1
ATOM 1043 C C . ILE A 1 139 ? 38.275 38.748 18.969 1.00 11.49 266 ILE A C 1
ATOM 1044 O O . ILE A 1 139 ? 38.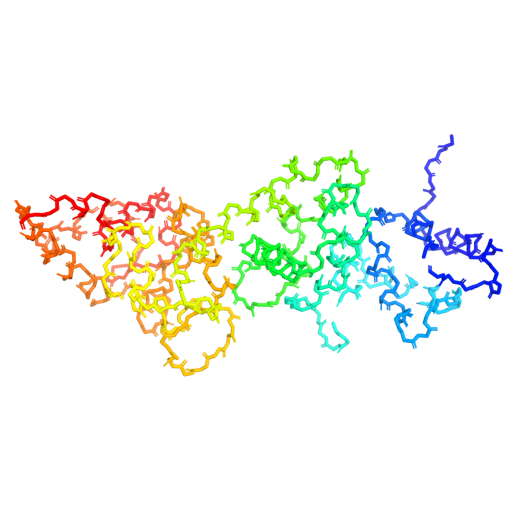044 37.601 19.350 1.00 10.00 266 ILE A O 1
ATOM 1049 N N . GLN A 1 140 ? 37.762 39.821 19.572 1.00 13.48 267 GLN A N 1
ATOM 1050 C CA . GLN A 1 140 ? 36.823 39.667 20.683 1.00 8.21 267 GLN A CA 1
ATOM 1051 C C . GLN A 1 140 ? 35.596 38.879 20.237 1.00 10.62 267 GLN A C 1
ATOM 1052 O O . GLN A 1 140 ? 35.155 37.966 20.935 1.00 10.76 267 GLN A O 1
ATOM 1058 N N . ARG A 1 141 ? 35.050 39.231 19.073 1.00 9.67 268 ARG A N 1
ATOM 1059 C CA . ARG A 1 141 ? 33.855 38.565 18.555 1.00 9.07 268 ARG A CA 1
ATOM 1060 C C . ARG A 1 141 ? 34.136 37.098 18.213 1.00 8.32 268 ARG A C 1
ATOM 1061 O O . ARG A 1 141 ? 33.272 36.249 18.365 1.00 8.62 268 ARG A O 1
ATOM 1069 N N . ILE A 1 142 ? 35.349 36.807 17.762 1.00 8.06 269 ILE A N 1
ATOM 1070 C CA . ILE A 1 142 ? 35.761 35.424 17.520 1.00 9.78 269 ILE A CA 1
ATOM 1071 C C . ILE A 1 142 ? 35.765 34.611 18.817 1.00 10.42 269 ILE A C 1
ATOM 1072 O O . ILE A 1 142 ? 35.134 33.555 18.895 1.00 12.22 269 ILE A O 1
ATOM 1077 N N . PHE A 1 143 ? 36.470 35.101 19.834 1.00 8.39 270 PHE A N 1
ATOM 1078 C CA . PHE A 1 143 ? 36.545 34.380 21.102 1.00 12.29 270 PHE A CA 1
ATOM 1079 C C . PHE A 1 143 ? 35.200 34.317 21.825 1.00 9.86 270 PHE A C 1
ATOM 1080 O O . PHE A 1 143 ? 34.888 33.320 22.480 1.00 9.70 270 PHE A O 1
ATOM 1088 N N . TYR A 1 144 ? 34.400 35.367 21.677 1.00 8.97 271 TYR A N 1
ATOM 1089 C CA . TYR A 1 144 ? 33.049 35.402 22.240 1.00 13.34 271 TYR A CA 1
ATOM 1090 C C . TYR A 1 144 ? 32.191 34.245 21.704 1.00 16.22 271 TYR A C 1
ATOM 1091 O O . TYR A 1 144 ? 31.456 33.593 22.459 1.00 11.24 271 TYR A O 1
ATOM 1100 N N . ALA A 1 145 ? 32.298 33.985 20.402 1.00 13.28 272 ALA A N 1
ATOM 1101 C CA . ALA A 1 145 ? 31.518 32.926 19.766 1.00 12.38 272 ALA A CA 1
ATOM 1102 C C . ALA A 1 145 ? 32.167 31.545 19.880 1.00 14.47 272 ALA A C 1
ATOM 1103 O O . ALA A 1 145 ? 31.475 30.529 20.025 1.00 12.18 272 ALA A O 1
ATOM 1105 N N . VAL A 1 146 ? 33.493 31.505 19.815 1.00 9.98 273 VAL A N 1
ATOM 1106 C CA . VAL A 1 146 ? 34.198 30.234 19.659 1.00 10.33 273 VAL A CA 1
ATOM 1107 C C . VAL A 1 146 ? 34.736 29.630 20.963 1.00 13.89 273 VAL A C 1
ATOM 1108 O O . VAL A 1 146 ? 34.646 28.421 21.173 1.00 12.42 273 VAL A O 1
ATOM 1112 N N . ASN A 1 147 ? 35.291 30.469 21.835 1.00 10.56 274 ASN A N 1
ATOM 1113 C CA . ASN A 1 147 ? 35.993 29.988 23.026 1.00 11.11 274 ASN A CA 1
ATOM 1114 C C . ASN A 1 147 ? 35.045 29.726 24.192 1.00 14.73 274 ASN A C 1
ATOM 1115 O O . ASN A 1 147 ? 35.075 30.423 25.201 1.00 16.59 274 ASN A O 1
ATOM 1120 N N . ARG A 1 148 ? 34.217 28.700 24.045 1.00 16.25 275 ARG A N 1
ATOM 1121 C CA . ARG A 1 148 ? 33.134 28.420 24.984 1.00 15.54 275 ARG A CA 1
ATOM 1122 C C . ARG A 1 148 ? 33.598 28.058 26.395 1.00 17.91 275 ARG A C 1
ATOM 1123 O O . ARG A 1 148 ? 32.824 28.141 27.346 1.00 20.21 275 ARG A O 1
ATOM 1131 N N . SER A 1 149 ? 34.858 27.662 26.530 1.00 16.64 276 SER A N 1
ATOM 1132 C CA . SER A 1 149 ? 35.391 27.259 27.828 1.00 19.59 276 SER A CA 1
ATOM 1133 C C . SER A 1 149 ? 35.900 28.430 28.661 1.00 18.23 276 SER A C 1
ATOM 1134 O O . SER A 1 149 ? 36.220 28.254 29.835 1.00 23.84 276 SER A O 1
ATOM 1137 N N . TRP A 1 150 ? 35.979 29.613 28.056 1.00 18.78 277 TRP A N 1
ATOM 1138 C CA . TRP A 1 150 ? 36.522 30.809 28.720 1.00 16.61 277 TRP A CA 1
ATOM 1139 C C . TRP A 1 150 ? 38.004 30.673 29.093 1.00 15.28 277 TRP A C 1
ATOM 1140 O O . TRP A 1 150 ? 38.542 31.485 29.835 1.00 14.77 277 TRP A O 1
ATOM 1151 N N . SER A 1 151 ? 38.657 29.652 28.549 1.00 13.95 278 SER A N 1
ATOM 1152 C CA . SER A 1 151 ? 40.063 29.378 28.819 1.00 14.51 278 SER A CA 1
ATOM 1153 C C . SER A 1 151 ? 41.002 30.410 28.190 1.00 15.31 278 SER A C 1
ATOM 1154 O O . SER A 1 151 ? 42.159 30.539 28.593 1.00 15.52 278 SER A O 1
ATOM 1157 N N . GLY A 1 152 ? 40.507 31.127 27.186 1.00 12.89 279 GLY A N 1
ATOM 1158 C CA . GLY A 1 152 ? 41.351 31.999 26.390 1.00 12.02 279 GLY A CA 1
ATOM 1159 C C . GLY A 1 152 ? 42.151 31.219 25.359 1.00 15.73 279 GLY A C 1
ATOM 1160 O O . GLY A 1 152 ? 43.016 31.773 24.679 1.00 15.85 279 GLY A O 1
ATOM 1161 N N . ARG A 1 153 ? 41.867 29.924 25.239 1.00 15.52 280 ARG A N 1
ATOM 1162 C CA . ARG A 1 153 ? 42.623 29.062 24.325 1.00 17.32 280 ARG A CA 1
ATOM 1163 C C . ARG A 1 153 ? 41.697 28.282 23.403 1.00 12.45 280 ARG A C 1
ATOM 1164 O O . ARG A 1 153 ? 41.066 27.314 23.822 1.00 13.91 280 ARG A O 1
ATOM 1172 N N . ILE A 1 154 ? 41.616 28.709 22.149 1.00 11.61 281 ILE A N 1
ATOM 1173 C CA . ILE A 1 154 ? 40.744 28.054 21.184 1.00 11.46 281 ILE A CA 1
ATOM 1174 C C . ILE A 1 154 ? 41.376 26.777 20.654 1.00 12.07 281 ILE A C 1
ATOM 1175 O O . ILE A 1 154 ? 42.458 26.803 20.071 1.00 16.43 281 ILE A O 1
ATOM 1180 N N . THR A 1 155 ? 40.689 25.660 20.868 1.00 12.85 282 THR A N 1
ATOM 1181 C CA . THR A 1 155 ? 41.163 24.361 20.413 1.00 15.34 282 THR A CA 1
ATOM 1182 C C . THR A 1 155 ? 40.509 23.985 19.088 1.00 14.32 282 THR A C 1
ATOM 1183 O O . THR A 1 155 ? 39.550 24.624 18.655 1.00 12.70 282 THR A O 1
ATOM 1187 N N . CYS A 1 156 ? 41.023 22.927 18.466 1.00 13.94 283 CYS A N 1
ATOM 1188 C CA . CYS A 1 156 ? 40.445 22.388 17.244 1.00 19.47 283 CYS A CA 1
ATOM 1189 C C . CYS A 1 156 ? 38.967 22.094 17.429 1.00 16.37 283 CYS A C 1
ATOM 1190 O O . CYS A 1 156 ? 38.153 22.421 16.567 1.00 14.46 283 CYS A O 1
ATOM 1193 N N . ALA A 1 157 ? 38.628 21.470 18.554 1.00 16.99 284 ALA A N 1
ATOM 1194 C CA . ALA A 1 157 ? 37.254 21.062 18.807 1.00 17.50 284 ALA A CA 1
ATOM 1195 C C . ALA A 1 157 ? 36.315 22.262 18.888 1.00 18.10 284 ALA A C 1
ATOM 1196 O O . ALA A 1 157 ? 35.219 22.233 18.323 1.00 19.13 284 ALA A O 1
ATOM 1198 N N . GLU A 1 158 ? 36.740 23.315 19.586 1.00 14.31 285 GLU A N 1
ATOM 1199 C CA . GLU A 1 158 ? 35.934 24.533 19.684 1.00 14.59 285 GLU A CA 1
ATOM 1200 C C . GLU A 1 158 ? 35.762 25.194 18.318 1.00 16.23 285 GLU A C 1
ATOM 1201 O O . GLU A 1 158 ? 34.658 25.597 17.942 1.00 15.03 285 GLU A O 1
ATOM 1207 N N . LEU A 1 159 ? 36.865 25.312 17.587 1.00 12.16 286 LEU A N 1
ATOM 1208 C CA . LEU A 1 159 ? 36.843 25.944 16.273 1.00 15.30 286 LEU A CA 1
ATOM 1209 C C . LEU A 1 159 ? 35.930 25.168 15.330 1.00 14.12 286 LEU A C 1
ATOM 1210 O O . LEU A 1 159 ? 35.112 25.747 14.615 1.00 18.04 286 LEU A O 1
ATOM 1215 N N . ARG A 1 160 ? 36.072 23.851 15.362 1.00 14.28 287 ARG A N 1
ATOM 1216 C CA . ARG A 1 160 ? 35.256 22.939 14.572 1.00 24.41 287 ARG A CA 1
ATOM 1217 C C . ARG A 1 160 ? 33.756 23.140 14.801 1.00 23.61 287 ARG A C 1
ATOM 1218 O O . ARG A 1 160 ? 32.964 23.057 13.864 1.00 24.02 287 ARG A O 1
ATOM 1226 N N . ARG A 1 161 ? 33.366 23.418 16.043 1.00 20.92 288 ARG A N 1
ATOM 1227 C CA . ARG A 1 161 ? 31.950 23.583 16.369 1.00 24.63 288 ARG A CA 1
ATOM 1228 C C . ARG A 1 161 ? 31.386 24.956 15.997 1.00 24.17 288 ARG A C 1
ATOM 1229 O O . ARG A 1 161 ? 30.190 25.201 16.143 1.00 27.79 288 ARG A O 1
ATOM 1237 N N . SER A 1 162 ? 32.241 25.853 15.522 1.00 20.04 289 SER A N 1
ATOM 1238 C CA . SER A 1 162 ? 31.812 27.216 15.227 1.00 19.63 289 SER A CA 1
ATOM 1239 C C . SER A 1 162 ? 31.588 27.420 13.735 1.00 20.51 289 SER A C 1
ATOM 1240 O O . SER A 1 162 ? 31.813 26.517 12.929 1.00 19.47 289 SER A O 1
ATOM 1243 N N . SER A 1 163 ? 31.159 28.625 13.375 1.00 18.55 290 SER A N 1
ATOM 1244 C CA . SER A 1 163 ? 30.983 28.989 11.978 1.00 17.76 290 SER A CA 1
ATOM 1245 C C . SER A 1 163 ? 32.145 29.850 11.491 1.00 15.64 290 SER A C 1
ATOM 1246 O O . SER A 1 163 ? 32.065 30.452 10.420 1.00 13.04 290 SER A O 1
ATOM 1249 N N . PHE A 1 164 ? 33.213 29.926 12.282 1.00 12.07 291 PHE A N 1
ATOM 1250 C CA . PHE A 1 164 ? 34.306 30.827 11.946 1.00 14.54 291 PHE A CA 1
ATOM 1251 C C . PHE A 1 164 ? 34.964 30.528 10.602 1.00 11.00 291 PHE A C 1
ATOM 1252 O O . PHE A 1 164 ? 35.170 31.430 9.799 1.00 12.45 291 PHE A O 1
ATOM 1260 N N . LEU A 1 165 ? 35.298 29.270 10.357 1.00 11.46 292 LEU A N 1
ATOM 1261 C CA . LEU A 1 165 ? 36.014 28.939 9.127 1.00 14.59 292 LEU A CA 1
ATOM 1262 C C . LEU A 1 165 ? 35.133 29.100 7.890 1.00 15.36 292 LEU A C 1
ATOM 1263 O O . LEU A 1 165 ? 35.620 29.462 6.816 1.00 12.04 292 LEU A O 1
ATOM 1268 N N . GLN A 1 166 ? 33.841 28.840 8.048 1.00 10.73 293 GLN A N 1
ATOM 1269 C CA . GLN A 1 166 ? 32.886 29.111 6.986 1.00 16.82 293 GLN A CA 1
ATOM 1270 C C . GLN A 1 166 ? 32.955 30.588 6.610 1.00 15.68 293 GLN A C 1
ATOM 1271 O O . GLN A 1 166 ? 32.920 30.942 5.430 1.00 15.12 293 GLN A O 1
ATOM 1277 N N . ASN A 1 167 ? 33.061 31.449 7.619 1.00 15.09 294 ASN A N 1
ATOM 1278 C CA . ASN A 1 167 ? 33.137 32.889 7.386 1.00 14.23 294 ASN A CA 1
ATOM 1279 C C . ASN A 1 167 ? 34.413 33.292 6.672 1.00 14.20 294 ASN A C 1
ATOM 1280 O O . ASN A 1 167 ? 34.392 34.143 5.784 1.00 13.79 294 ASN A O 1
ATOM 1285 N N . VAL A 1 168 ? 35.523 32.680 7.067 1.00 13.38 295 VAL A N 1
ATOM 1286 C CA . VAL A 1 168 ? 36.798 32.904 6.393 1.00 12.87 295 VAL A CA 1
ATOM 1287 C C . VAL A 1 168 ? 36.705 32.520 4.910 1.00 9.64 295 VAL A C 1
ATOM 1288 O O . VAL A 1 168 ? 37.165 33.254 4.039 1.00 12.07 295 VAL A O 1
ATOM 1292 N N . ALA A 1 169 ? 36.093 31.376 4.627 1.00 10.70 296 ALA A N 1
ATOM 1293 C CA . ALA A 1 169 ? 35.909 30.927 3.249 1.00 13.28 296 ALA A CA 1
ATOM 1294 C C . ALA A 1 169 ? 35.060 31.909 2.441 1.00 15.96 296 ALA A C 1
ATOM 1295 O O . ALA A 1 169 ? 35.288 32.105 1.254 1.00 18.49 296 ALA A O 1
ATOM 1297 N N . LEU A 1 170 ? 34.090 32.538 3.094 1.00 15.42 297 LEU A N 1
ATOM 1298 C CA . LEU A 1 170 ? 33.184 33.456 2.408 1.00 16.72 297 LEU A CA 1
ATOM 1299 C C . LEU A 1 170 ? 33.793 34.821 2.080 1.00 14.48 297 LEU A C 1
ATOM 1300 O O . LEU A 1 170 ? 33.268 35.535 1.231 1.00 17.67 297 LEU A O 1
ATOM 1305 N N . LEU A 1 171 ? 34.881 35.185 2.754 1.00 13.15 298 LEU A N 1
ATOM 1306 C CA . LEU A 1 171 ? 35.550 36.462 2.496 1.00 13.92 298 LEU A CA 1
ATOM 1307 C C . LEU A 1 171 ? 35.872 36.662 1.012 1.00 14.44 298 LEU A C 1
ATOM 1308 O O . LEU A 1 171 ? 35.725 37.759 0.478 1.00 15.87 298 LEU A O 1
ATOM 1313 N N . GLU A 1 172 ? 36.300 35.601 0.339 1.00 16.49 299 GLU A N 1
ATOM 1314 C CA . GLU A 1 172 ? 36.649 35.722 -1.074 1.00 18.30 299 GLU A CA 1
ATOM 1315 C C . GLU A 1 172 ? 35.417 35.785 -1.971 1.00 19.46 299 GLU A C 1
ATOM 1316 O O . GLU A 1 172 ? 35.519 36.140 -3.139 1.00 16.53 299 GLU A O 1
ATOM 1322 N N . GLU A 1 173 ? 34.256 35.447 -1.419 1.00 23.10 300 GLU A N 1
ATOM 1323 C CA . GLU A 1 173 ? 33.019 35.436 -2.193 1.00 27.82 300 GLU A CA 1
ATOM 1324 C C . GLU A 1 173 ? 32.241 36.741 -2.035 1.00 26.41 300 GLU A C 1
ATOM 1325 O O . GLU A 1 173 ? 31.397 37.072 -2.868 1.00 26.13 300 GLU A O 1
ATOM 1331 N N . GLU A 1 174 ? 32.532 37.474 -0.964 1.00 20.95 301 GLU A N 1
ATOM 1332 C CA . GLU A 1 174 ? 31.808 38.700 -0.650 1.00 21.30 301 GLU A CA 1
ATOM 1333 C C . GLU A 1 174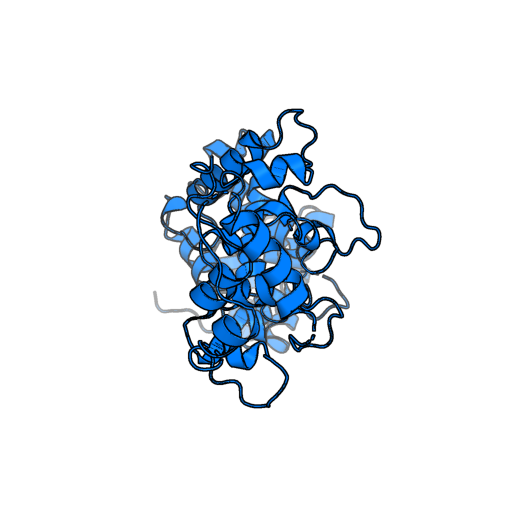 ? 32.700 39.936 -0.636 1.00 23.83 301 GLU A C 1
ATOM 1334 O O . GLU A 1 174 ? 33.508 40.114 0.277 1.00 26.08 301 GLU A O 1
ATOM 1340 N N . ALA A 1 175 ? 32.534 40.800 -1.633 1.00 21.37 302 ALA A N 1
ATOM 1341 C CA . ALA A 1 175 ? 33.267 42.064 -1.681 1.00 21.71 302 ALA A CA 1
ATOM 1342 C C . ALA A 1 175 ? 32.802 43.027 -0.584 1.00 20.58 302 ALA A C 1
ATOM 1343 O O . ALA A 1 175 ? 33.600 43.785 -0.034 1.00 20.05 302 ALA A O 1
ATOM 1345 N N . ASP A 1 176 ? 31.508 43.001 -0.280 1.00 20.19 303 ASP A N 1
ATOM 1346 C CA . ASP A 1 176 ? 30.962 43.823 0.795 1.00 18.52 303 ASP A CA 1
ATOM 1347 C C . ASP A 1 176 ? 31.065 43.056 2.106 1.00 19.26 303 ASP A C 1
ATOM 1348 O O . ASP A 1 176 ? 30.197 42.245 2.441 1.00 15.18 303 ASP A O 1
ATOM 1353 N N . ILE A 1 177 ? 32.130 43.331 2.849 1.00 15.40 304 ILE A N 1
ATOM 1354 C CA . ILE A 1 177 ? 32.429 42.592 4.067 1.00 16.21 304 ILE A CA 1
ATOM 1355 C C . ILE A 1 177 ? 31.324 42.737 5.113 1.00 16.70 304 ILE A C 1
ATOM 1356 O O . ILE A 1 177 ? 31.209 41.916 6.017 1.00 15.81 304 ILE A O 1
ATOM 1361 N N . ASN A 1 178 ? 30.502 43.773 4.975 1.00 18.19 305 ASN A N 1
ATOM 1362 C CA . ASN A 1 178 ? 29.425 44.022 5.932 1.00 18.28 305 ASN A CA 1
ATOM 1363 C C . ASN A 1 178 ? 28.294 43.002 5.835 1.00 17.49 305 ASN A C 1
ATOM 1364 O O . ASN A 1 178 ? 27.476 42.894 6.746 1.00 16.78 305 ASN A O 1
ATOM 1369 N N . GLN A 1 179 ? 28.251 42.260 4.730 1.00 15.88 306 GLN A N 1
ATOM 1370 C CA . GLN A 1 179 ? 27.315 41.149 4.590 1.00 16.75 306 GLN A CA 1
ATOM 1371 C C . GLN A 1 179 ? 27.644 40.030 5.577 1.00 15.06 306 GLN A C 1
ATOM 1372 O O . GLN A 1 179 ? 26.772 39.246 5.955 1.00 15.81 306 GLN A O 1
ATOM 1378 N N . LEU A 1 180 ? 28.908 39.951 5.980 1.00 13.41 307 LEU A N 1
ATOM 1379 C CA . LEU A 1 180 ? 29.351 38.910 6.907 1.00 12.49 307 LEU A CA 1
ATOM 1380 C C . LEU A 1 180 ? 29.300 39.411 8.356 1.00 14.58 307 LEU A C 1
ATOM 1381 O O . LEU A 1 180 ? 30.298 39.857 8.921 1.00 11.68 307 LEU A O 1
ATOM 1386 N N . THR A 1 181 ? 28.116 39.311 8.948 1.00 18.87 308 THR A N 1
ATOM 1387 C CA . THR A 1 181 ? 27.797 39.981 10.207 1.00 17.28 308 THR A CA 1
ATOM 1388 C C . THR A 1 181 ? 28.430 39.385 11.466 1.00 17.21 308 THR A C 1
ATOM 1389 O O . THR A 1 181 ? 28.540 40.068 12.484 1.00 18.45 308 THR A O 1
ATOM 1393 N N . GLU A 1 182 ? 28.832 38.121 11.410 1.00 13.20 309 GLU A N 1
ATOM 1394 C CA . GLU A 1 182 ? 29.237 37.410 12.624 1.00 13.73 309 GLU A CA 1
ATOM 1395 C C . GLU A 1 182 ? 30.589 37.827 13.202 1.00 12.37 309 GLU A C 1
ATOM 1396 O O . GLU A 1 182 ? 30.759 37.862 14.416 1.00 12.27 309 GLU A O 1
ATOM 1402 N N . PHE A 1 183 ? 31.557 38.121 12.343 1.00 16.45 310 PHE A N 1
ATOM 1403 C CA . PHE A 1 183 ? 32.915 38.361 12.824 1.00 16.21 310 PHE A CA 1
ATOM 1404 C C . PHE A 1 183 ? 33.558 39.600 12.202 1.00 14.17 310 PHE A C 1
ATOM 1405 O O . PHE A 1 183 ? 34.052 40.472 12.917 1.00 15.16 310 PHE A O 1
ATOM 1413 N N . PHE A 1 184 ? 33.540 39.674 10.874 1.00 13.12 311 PHE A N 1
ATOM 1414 C CA . PHE A 1 184 ? 34.350 40.648 10.137 1.00 13.15 311 PHE A CA 1
ATOM 1415 C C . PHE A 1 184 ? 33.681 41.991 9.840 1.00 15.21 311 PHE A C 1
ATOM 1416 O O . PHE A 1 184 ? 34.362 42.949 9.462 1.00 16.13 311 PHE A O 1
ATOM 1424 N N . SER A 1 185 ? 32.362 42.050 9.985 1.00 13.49 312 SER A N 1
ATOM 1425 C CA . SER A 1 185 ? 31.599 43.251 9.638 1.00 18.51 312 SER A CA 1
ATOM 1426 C C . SER A 1 185 ? 32.230 44.527 10.187 1.00 14.29 312 SER A C 1
ATOM 1427 O O . SER A 1 185 ? 32.424 44.666 11.389 1.00 12.73 312 SER A O 1
ATOM 1430 N N . TYR A 1 186 ? 32.576 45.447 9.298 1.00 13.78 313 TYR A N 1
ATOM 1431 C CA . TYR A 1 186 ? 33.130 46.717 9.739 1.00 14.61 313 TYR A CA 1
ATOM 1432 C C . TYR A 1 186 ? 32.045 47.539 10.414 1.00 17.29 313 TYR A C 1
ATOM 1433 O O . TYR A 1 186 ? 32.304 48.261 11.377 1.00 17.55 313 TYR A O 1
ATOM 1442 N N . GLU A 1 187 ? 30.827 47.425 9.896 1.00 17.45 314 GLU A N 1
ATOM 1443 C CA . GLU A 1 187 ? 29.695 48.163 10.432 1.00 20.62 314 GLU A CA 1
ATOM 1444 C C . GLU A 1 187 ? 29.430 47.809 11.896 1.00 20.96 314 GLU A C 1
ATOM 1445 O O . GLU A 1 187 ? 29.130 48.686 12.706 1.00 13.96 314 GLU A O 1
ATOM 1451 N N . HIS A 1 188 ? 29.535 46.524 12.226 1.00 18.71 315 HIS A N 1
ATOM 1452 C CA . HIS A 1 188 ? 29.378 46.073 13.604 1.00 16.34 315 HIS A CA 1
ATOM 1453 C C . HIS A 1 188 ? 30.474 46.663 14.481 1.00 17.40 315 HIS A C 1
ATOM 1454 O O . HIS A 1 188 ? 30.210 47.120 15.593 1.00 13.30 315 HIS A O 1
ATOM 1461 N N . PHE A 1 189 ? 31.703 46.654 13.972 1.00 18.02 316 PHE A N 1
ATOM 1462 C CA . PHE A 1 189 ? 32.820 47.287 14.664 1.00 15.33 316 PHE A CA 1
ATOM 1463 C C . PHE A 1 189 ? 32.547 48.763 14.914 1.00 16.97 316 PHE A C 1
ATOM 1464 O O . PHE A 1 189 ? 32.735 49.261 16.029 1.00 13.78 316 PHE A O 1
ATOM 1472 N N . TYR A 1 190 ? 32.107 49.456 13.867 1.00 18.40 317 TYR A N 1
ATOM 1473 C CA . TYR A 1 190 ? 31.859 50.891 13.942 1.00 18.23 317 TYR A CA 1
ATOM 1474 C C . TYR A 1 190 ? 30.877 51.240 15.058 1.00 19.52 317 TYR A C 1
ATOM 1475 O O . TYR A 1 190 ? 31.134 52.144 15.860 1.00 18.60 317 TYR A O 1
ATOM 1484 N N . VAL A 1 191 ? 29.756 50.525 15.101 1.00 16.18 318 VAL A N 1
ATOM 1485 C CA . VAL A 1 191 ? 28.730 50.757 16.115 1.00 13.90 318 VAL A CA 1
ATOM 1486 C C . VAL A 1 191 ? 29.290 50.548 17.512 1.00 16.64 318 VAL A C 1
ATOM 1487 O O . VAL A 1 191 ? 29.084 51.370 18.405 1.00 19.73 318 VAL A O 1
ATOM 1491 N N . ILE A 1 192 ? 30.012 49.448 17.690 1.00 15.16 319 ILE A N 1
ATOM 1492 C CA . ILE A 1 192 ? 30.614 49.122 18.972 1.00 14.67 319 ILE A CA 1
ATOM 1493 C C . ILE A 1 192 ? 31.626 50.179 19.386 1.00 16.93 319 ILE A C 1
ATOM 1494 O O . ILE A 1 192 ? 31.601 50.659 20.522 1.00 18.10 319 ILE A O 1
ATOM 1499 N N . TYR A 1 193 ? 32.506 50.563 18.467 1.00 15.23 320 TYR A N 1
ATOM 1500 C CA . TYR A 1 193 ? 33.523 51.542 18.815 1.00 16.61 320 TYR A CA 1
ATOM 1501 C C . TYR A 1 193 ? 32.935 52.904 19.171 1.00 18.65 320 TYR A C 1
ATOM 1502 O O . TYR A 1 193 ? 33.400 53.557 20.105 1.00 16.26 320 TYR A O 1
ATOM 1511 N N . CYS A 1 194 ? 31.921 53.337 18.427 1.00 16.05 321 CYS A N 1
ATOM 1512 C CA . CYS A 1 194 ? 31.326 54.647 18.672 1.00 16.22 321 CYS A CA 1
ATOM 1513 C C . CYS A 1 194 ? 30.669 54.703 20.047 1.00 15.63 321 CYS A C 1
ATOM 1514 O O . CYS A 1 194 ? 30.672 55.741 20.700 1.00 18.84 321 CYS A O 1
ATOM 1517 N N . LYS A 1 195 ? 30.129 53.578 20.494 1.00 14.15 322 LYS A N 1
ATOM 1518 C CA . LYS A 1 195 ? 29.565 53.504 21.835 1.00 15.80 322 LYS A CA 1
ATOM 1519 C C . LYS A 1 195 ? 30.650 53.616 22.910 1.00 18.82 322 LYS A C 1
ATOM 1520 O O . LYS A 1 195 ? 30.442 54.249 23.945 1.00 20.55 322 LYS A O 1
ATOM 1526 N N . PHE A 1 196 ? 31.808 53.007 22.664 1.00 16.32 323 PHE A N 1
ATOM 1527 C CA . PHE A 1 196 ? 32.944 53.161 23.569 1.00 17.95 323 PHE A CA 1
ATOM 1528 C C . PHE A 1 196 ? 33.394 54.618 23.588 1.00 20.53 323 PHE A C 1
ATOM 1529 O O . PHE A 1 196 ? 33.642 55.195 24.649 1.00 19.48 323 PHE A O 1
ATOM 1537 N N . TRP A 1 197 ? 33.492 55.198 22.397 1.00 14.15 324 TRP A N 1
ATOM 1538 C CA . TRP A 1 197 ? 33.934 56.578 22.214 1.00 19.13 324 TRP A CA 1
ATOM 1539 C C . TRP A 1 197 ? 33.084 57.578 23.004 1.00 20.49 324 TRP A C 1
ATOM 1540 O O . TRP A 1 197 ? 33.603 58.557 23.538 1.00 20.87 324 TRP A O 1
ATOM 1551 N N . GLU A 1 198 ? 31.783 57.316 23.089 1.00 21.89 325 GLU A N 1
ATOM 1552 C CA . GLU A 1 198 ? 30.861 58.186 23.813 1.00 25.55 325 GLU A CA 1
ATOM 1553 C C . GLU A 1 198 ? 31.191 58.221 25.300 1.00 26.32 325 GLU A C 1
ATOM 1554 O O . GLU A 1 198 ? 30.985 59.232 25.969 1.00 28.71 325 GLU A O 1
ATOM 1560 N N . LEU A 1 199 ? 31.697 57.103 25.809 1.00 22.12 326 LEU A N 1
ATOM 1561 C CA . LEU A 1 199 ? 31.983 56.957 27.228 1.00 18.06 326 LEU A CA 1
ATOM 1562 C C . LEU A 1 199 ? 33.368 57.480 27.587 1.00 23.23 326 LEU A C 1
ATOM 1563 O O . LEU A 1 199 ? 33.559 58.077 28.651 1.00 25.25 326 LEU A O 1
ATOM 1568 N N . ASP A 1 200 ? 34.331 57.256 26.697 1.00 18.27 327 ASP A N 1
ATOM 1569 C CA . ASP A 1 200 ? 35.718 57.628 26.956 1.00 18.95 327 ASP A CA 1
ATOM 1570 C C . ASP A 1 200 ? 35.947 59.118 26.699 1.00 22.98 327 ASP A C 1
ATOM 1571 O O . ASP A 1 200 ? 36.571 59.502 25.710 1.00 23.05 327 ASP A O 1
ATOM 1576 N N . THR A 1 201 ? 35.446 59.959 27.598 1.00 23.42 328 THR A N 1
ATOM 1577 C CA . THR A 1 201 ? 35.402 61.398 27.331 1.00 25.68 328 THR A CA 1
ATOM 1578 C C . THR A 1 201 ? 36.752 62.119 27.418 1.00 26.92 328 THR A C 1
ATOM 1579 O O . THR A 1 201 ? 36.887 63.234 26.923 1.00 29.26 328 THR A O 1
ATOM 1583 N N . ASP A 1 202 ? 37.749 61.492 28.035 1.00 26.28 329 ASP A N 1
ATOM 1584 C CA . ASP A 1 202 ? 39.067 62.119 28.137 1.00 27.21 329 ASP A CA 1
ATOM 1585 C C . ASP A 1 202 ? 40.072 61.462 27.191 1.00 26.41 329 ASP A C 1
ATOM 1586 O O . ASP A 1 202 ? 41.253 61.815 27.181 1.00 27.56 329 ASP A O 1
ATOM 1591 N N . HIS A 1 203 ? 39.581 60.498 26.414 1.00 24.21 330 HIS A N 1
ATOM 1592 C CA . HIS A 1 203 ? 40.326 59.894 25.307 1.00 28.75 330 HIS A CA 1
ATOM 1593 C C . HIS A 1 203 ? 41.561 59.075 25.698 1.00 31.82 330 HIS A C 1
ATOM 1594 O O . HIS A 1 203 ? 42.474 58.925 24.890 1.00 31.31 330 HIS A O 1
ATOM 1601 N N . ASP A 1 204 ? 41.596 58.536 26.914 1.00 30.30 331 ASP A N 1
ATOM 1602 C CA . ASP A 1 204 ? 42.750 57.730 27.323 1.00 32.24 331 ASP A CA 1
ATOM 1603 C C . ASP A 1 204 ? 42.567 56.238 27.018 1.00 28.56 331 ASP A C 1
ATOM 1604 O O . ASP A 1 204 ? 43.377 55.409 27.431 1.00 32.41 331 ASP A O 1
ATOM 1609 N N . LEU A 1 205 ? 41.490 55.922 26.300 1.00 26.48 332 LEU A N 1
ATOM 1610 C CA . LEU A 1 205 ? 41.163 54.556 25.873 1.00 23.19 332 LEU A CA 1
ATOM 1611 C C . LEU A 1 205 ? 40.815 53.610 27.032 1.00 18.34 332 LEU A C 1
ATOM 1612 O O . LEU A 1 205 ? 40.779 52.390 26.869 1.00 14.87 332 LEU A O 1
ATOM 1617 N N . LEU A 1 206 ? 40.549 54.186 28.199 1.00 17.71 333 LEU A N 1
ATOM 1618 C CA . LEU A 1 206 ? 40.119 53.420 29.360 1.00 18.19 333 LEU A CA 1
ATOM 1619 C C . LEU A 1 206 ? 38.833 54.026 29.905 1.00 20.71 333 LEU A C 1
ATOM 1620 O O . LEU A 1 206 ? 38.637 55.230 29.823 1.00 21.80 333 LEU A O 1
ATOM 1625 N N . ILE A 1 207 ? 37.951 53.205 30.459 1.00 17.83 334 ILE A N 1
ATOM 1626 C CA . ILE A 1 207 ? 36.767 53.753 31.108 1.00 16.28 334 ILE A CA 1
ATOM 1627 C C . ILE A 1 207 ? 36.640 53.231 32.526 1.00 15.11 334 ILE A C 1
ATOM 1628 O O . ILE A 1 207 ? 37.053 52.107 32.827 1.00 13.78 334 ILE A O 1
ATOM 1633 N N . ASP A 1 208 ? 36.082 54.061 33.400 1.00 16.51 335 ASP A N 1
ATOM 1634 C CA . ASP A 1 208 ? 35.892 53.673 34.793 1.00 15.67 335 ASP A CA 1
ATOM 1635 C C . ASP A 1 208 ? 34.438 53.324 35.094 1.00 16.97 335 ASP A C 1
ATOM 1636 O O . ASP A 1 208 ? 33.605 53.258 34.190 1.00 18.64 335 ASP A O 1
ATOM 1641 N N . ALA A 1 209 ? 34.136 53.103 36.369 1.00 16.48 336 ALA A N 1
ATOM 1642 C CA . ALA A 1 209 ? 32.796 52.694 36.772 1.00 15.54 336 ALA A CA 1
ATOM 1643 C C . ALA A 1 209 ? 31.753 53.786 36.527 1.00 17.23 336 ALA A C 1
ATOM 1644 O O . ALA A 1 209 ? 30.616 53.487 36.152 1.00 17.39 336 ALA A O 1
ATOM 1646 N N . A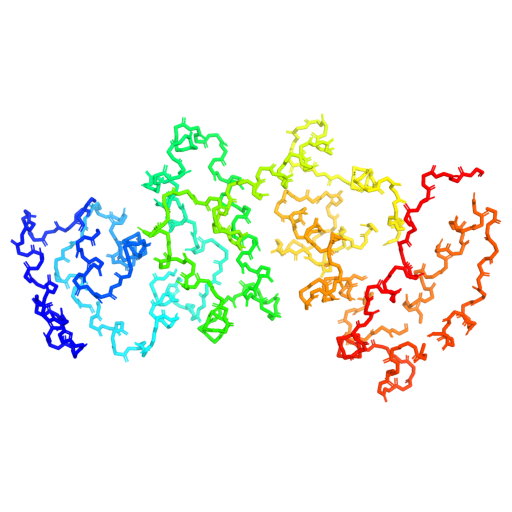SP A 1 210 ? 32.136 55.043 36.745 1.00 16.49 337 ASP A N 1
ATOM 1647 C CA . ASP A 1 210 ? 31.245 56.167 36.470 1.00 19.44 337 ASP A CA 1
ATOM 1648 C C . ASP A 1 210 ? 30.889 56.193 34.984 1.00 21.77 337 ASP A C 1
ATOM 1649 O O . ASP A 1 210 ? 29.723 56.360 34.620 1.00 20.51 337 ASP A O 1
ATOM 1654 N N . ASP A 1 211 ? 31.900 56.031 34.132 1.00 16.50 338 ASP A N 1
ATOM 1655 C CA . ASP A 1 211 ? 31.687 55.995 32.687 1.00 16.24 338 ASP A CA 1
ATOM 1656 C C . ASP A 1 211 ? 30.741 54.859 32.305 1.00 14.97 338 ASP A C 1
ATOM 1657 O O . ASP A 1 211 ? 29.739 55.081 31.624 1.00 16.52 338 ASP A O 1
ATOM 1662 N N . LEU A 1 212 ? 31.062 53.646 32.748 1.00 16.55 339 LEU A N 1
ATOM 1663 C CA . LEU A 1 212 ? 30.272 52.473 32.396 1.00 18.76 339 LEU A CA 1
ATOM 1664 C C . LEU A 1 212 ? 28.804 52.604 32.822 1.00 18.40 339 LEU A C 1
ATOM 1665 O O . LEU A 1 212 ? 27.904 52.193 32.095 1.00 20.69 339 LEU A O 1
ATOM 1670 N N . ALA A 1 213 ? 28.571 53.193 33.987 1.00 17.11 340 ALA A N 1
ATOM 1671 C CA . ALA A 1 213 ? 27.210 53.419 34.475 1.00 23.01 340 ALA A CA 1
ATOM 1672 C C . ALA A 1 213 ? 26.381 54.276 33.513 1.00 25.13 340 ALA A C 1
ATOM 1673 O O . ALA A 1 213 ? 25.171 54.089 33.390 1.00 25.37 340 ALA A O 1
ATOM 1675 N N . ARG A 1 214 ? 27.037 55.208 32.829 1.00 23.35 341 ARG A N 1
ATOM 1676 C CA . ARG A 1 214 ? 26.351 56.071 31.870 1.00 26.56 341 ARG A CA 1
ATOM 1677 C C . ARG A 1 214 ? 25.800 55.299 30.671 1.00 27.62 341 ARG A C 1
ATOM 1678 O O . ARG A 1 214 ? 24.809 55.713 30.068 1.00 26.13 341 ARG A O 1
ATOM 1686 N N . HIS A 1 215 ? 26.438 54.177 30.341 1.00 33.10 342 HIS A N 1
ATOM 1687 C CA . HIS A 1 215 ? 26.180 53.476 29.080 1.00 37.12 342 HIS A CA 1
ATOM 1688 C C . HIS A 1 215 ? 24.712 53.208 28.747 1.00 37.10 342 HIS A C 1
ATOM 1689 O O . HIS A 1 215 ? 24.255 53.520 27.650 1.00 38.83 342 HIS A O 1
ATOM 1696 N N . ASN A 1 216 ? 23.981 52.608 29.676 1.00 37.07 343 ASN A N 1
ATOM 1697 C CA . ASN A 1 216 ? 22.552 52.413 29.472 1.00 42.99 343 ASN A CA 1
ATOM 1698 C C . ASN A 1 216 ? 21.755 53.157 30.530 1.00 41.72 343 ASN A C 1
ATOM 1699 O O . ASN A 1 216 ? 20.747 52.666 31.039 1.00 36.81 343 ASN A O 1
ATOM 1704 N N . ASP A 1 217 ? 22.248 54.348 30.857 1.00 41.75 344 ASP A N 1
ATOM 1705 C CA . ASP A 1 217 ? 21.549 55.282 31.724 1.00 43.21 344 ASP A CA 1
ATOM 1706 C C . ASP A 1 217 ? 21.313 54.732 33.125 1.00 34.08 344 ASP A C 1
ATOM 1707 O O . ASP A 1 217 ? 20.223 54.879 33.680 1.00 31.30 344 ASP A O 1
ATOM 1712 N N . HIS A 1 218 ? 22.342 54.098 33.680 1.00 29.82 345 HIS A N 1
ATOM 1713 C CA . HIS A 1 218 ? 22.313 53.587 35.050 1.00 27.13 345 HIS A CA 1
ATOM 1714 C C . HIS A 1 218 ? 21.250 52.513 35.251 1.00 26.60 345 HIS A C 1
ATOM 1715 O O . HIS A 1 218 ? 20.656 52.406 36.321 1.00 29.36 345 HIS A O 1
ATOM 1722 N N . ALA A 1 219 ? 21.023 51.720 34.210 1.00 26.85 346 ALA A N 1
ATOM 1723 C CA . ALA A 1 219 ? 20.082 50.615 34.283 1.00 25.93 346 ALA A CA 1
ATOM 1724 C C . ALA A 1 219 ? 20.643 49.476 35.134 1.00 24.11 346 ALA A C 1
ATOM 1725 O O . ALA A 1 219 ? 19.895 48.792 35.824 1.00 21.48 346 ALA A O 1
ATOM 1727 N N . LEU A 1 220 ? 21.959 49.280 35.081 1.00 20.56 347 LEU A N 1
ATOM 1728 C CA . LEU A 1 220 ? 22.616 48.251 35.886 1.00 18.75 347 LEU A CA 1
ATOM 1729 C C . LEU A 1 220 ? 22.896 48.752 37.296 1.00 18.35 347 LEU A C 1
ATOM 1730 O O . LEU A 1 220 ? 23.241 49.913 37.482 1.00 15.66 347 LEU A O 1
ATOM 1735 N N . SER A 1 221 ? 22.752 47.872 38.286 1.00 15.99 348 SER A N 1
ATOM 1736 C CA . SER A 1 221 ? 23.048 48.234 39.670 1.00 18.68 348 SER A CA 1
ATOM 1737 C C . SER A 1 221 ? 24.539 48.507 39.849 1.00 18.64 348 SER A C 1
ATOM 1738 O O . SER A 1 221 ? 25.366 47.952 39.128 1.00 21.20 348 SER A O 1
ATOM 1741 N N . THR A 1 222 ? 24.878 49.359 40.812 1.00 17.59 349 THR A N 1
ATOM 1742 C CA . THR A 1 222 ? 26.272 49.704 41.064 1.00 13.61 349 THR A CA 1
ATOM 1743 C C . THR A 1 222 ? 27.091 48.488 41.493 1.00 18.58 349 THR A C 1
ATOM 1744 O O . THR A 1 222 ? 28.284 48.400 41.195 1.00 15.49 349 THR A O 1
ATOM 1748 N N . LYS A 1 223 ? 26.451 47.551 42.189 1.00 15.41 350 LYS A N 1
ATOM 1749 C CA . LYS A 1 223 ? 27.124 46.326 42.599 1.00 13.55 350 LYS A CA 1
ATOM 1750 C C . LYS A 1 223 ? 27.494 45.461 41.397 1.00 16.96 350 LYS A C 1
ATOM 1751 O O . LYS A 1 223 ? 28.529 44.790 41.399 1.00 14.12 350 LYS A O 1
ATOM 1765 N N . ILE A 1 225 ? 27.933 46.750 38.275 1.00 14.97 352 ILE A N 1
ATOM 1766 C CA . ILE A 1 225 ? 28.970 47.525 37.598 1.00 16.17 352 ILE A CA 1
ATOM 1767 C C . ILE A 1 225 ? 30.330 47.241 38.223 1.00 15.00 352 ILE A C 1
ATOM 1768 O O . ILE A 1 225 ? 31.313 47.038 37.512 1.00 13.65 352 ILE A O 1
ATOM 1773 N N . ASP A 1 226 ? 30.376 47.202 39.552 1.00 16.78 353 ASP A N 1
ATOM 1774 C CA . ASP A 1 226 ? 31.622 46.913 40.259 1.00 22.02 353 ASP A CA 1
ATOM 1775 C C . ASP A 1 226 ? 32.187 45.526 39.935 1.00 18.26 353 ASP A C 1
ATOM 1776 O O . ASP A 1 226 ? 33.403 45.344 39.898 1.00 15.29 353 ASP A O 1
ATOM 1781 N N . ARG A 1 227 ? 31.310 44.552 39.701 1.00 14.92 354 ARG A N 1
ATOM 1782 C CA . ARG A 1 227 ? 31.761 43.214 39.334 1.00 11.83 354 ARG A CA 1
ATOM 1783 C C . ARG A 1 227 ? 32.410 43.174 37.941 1.00 13.42 354 ARG A C 1
ATOM 1784 O O . ARG A 1 227 ? 33.305 42.366 37.693 1.00 11.21 354 ARG A O 1
ATOM 1792 N N . ILE A 1 228 ? 31.974 44.053 37.041 1.00 13.25 355 ILE A N 1
ATOM 1793 C CA . ILE A 1 228 ? 32.615 44.171 35.729 1.00 14.62 355 ILE A CA 1
ATOM 1794 C C . ILE A 1 228 ? 34.084 44.543 35.911 1.00 13.43 355 ILE A C 1
ATOM 1795 O O . ILE A 1 228 ? 34.937 44.174 35.106 1.00 14.67 355 ILE A O 1
ATOM 1800 N N . PHE A 1 229 ? 34.379 45.262 36.989 1.00 17.52 356 PHE A N 1
ATOM 1801 C CA . PHE A 1 229 ? 35.744 45.719 37.260 1.00 20.85 356 PHE A CA 1
ATOM 1802 C C . PHE A 1 229 ? 36.517 44.783 38.189 1.00 21.27 356 PHE A C 1
ATOM 1803 O O . PHE A 1 229 ? 37.675 45.041 38.508 1.00 22.04 356 PHE A O 1
ATOM 1811 N N . SER A 1 230 ? 35.881 43.685 38.593 1.00 18.43 357 SER A N 1
ATOM 1812 C CA . SER A 1 230 ? 36.430 42.808 39.629 1.00 17.35 357 SER A CA 1
ATOM 1813 C C . SER A 1 230 ? 37.471 41.809 39.139 1.00 21.51 357 SER A C 1
ATOM 1814 O O . SER A 1 230 ? 38.308 41.356 39.913 1.00 28.56 357 SER A O 1
ATOM 1817 N N . GLY A 1 231 ? 37.412 41.448 37.865 1.00 21.42 358 GLY A N 1
ATOM 1818 C CA . GLY A 1 231 ? 38.259 40.387 37.357 1.00 25.32 358 GLY A CA 1
ATOM 1819 C C . GLY A 1 231 ? 37.471 39.119 37.073 1.00 23.61 358 GLY A C 1
ATOM 1820 O O . GLY A 1 231 ? 38.006 38.149 36.540 1.00 24.82 358 GLY A O 1
ATOM 1821 N N . ALA A 1 232 ? 36.189 39.133 37.421 1.00 16.79 359 ALA A N 1
ATOM 1822 C CA . ALA A 1 232 ? 35.318 37.989 37.185 1.00 14.26 359 ALA A CA 1
ATOM 1823 C C . ALA A 1 232 ? 35.135 37.660 35.696 1.00 14.03 359 ALA A C 1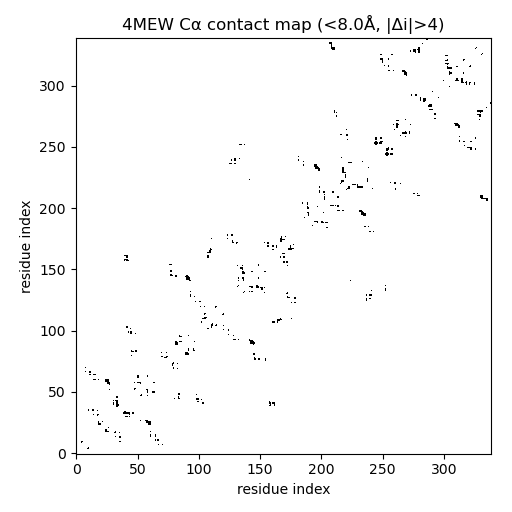
ATOM 1824 O O . ALA A 1 232 ? 35.000 36.494 35.336 1.00 17.97 359 ALA A O 1
ATOM 1826 N N . VAL A 1 233 ? 35.129 38.677 34.836 1.00 11.71 360 VAL A N 1
ATOM 1827 C CA . VAL A 1 233 ? 34.880 38.455 33.406 1.00 13.72 360 VAL A CA 1
ATOM 1828 C C . VAL A 1 233 ? 35.954 39.018 32.485 1.00 15.95 360 VAL A C 1
ATOM 1829 O O . VAL A 1 233 ? 35.860 38.874 31.267 1.00 15.18 360 VAL A O 1
ATOM 1833 N N . THR A 1 234 ? 36.960 39.672 33.054 1.00 16.04 361 THR A N 1
ATOM 1834 C CA . THR A 1 234 ? 38.021 40.236 32.237 1.00 19.14 361 THR A CA 1
ATOM 1835 C C . THR A 1 234 ? 38.741 39.139 31.452 1.00 15.26 361 THR A C 1
ATOM 1836 O O . THR A 1 234 ? 38.969 38.043 31.960 1.00 15.74 361 THR A O 1
ATOM 1840 N N . ARG A 1 235 ? 39.074 39.442 30.203 1.00 15.13 362 ARG A N 1
ATOM 1841 C CA . ARG A 1 235 ? 39.813 38.517 29.356 1.00 19.20 362 ARG A CA 1
ATOM 1842 C C . ARG A 1 235 ? 41.303 38.858 29.393 1.00 28.02 362 ARG A C 1
ATOM 1843 O O . ARG A 1 235 ? 42.121 38.156 28.805 1.00 30.95 362 ARG A O 1
ATOM 1851 N N . GLY A 1 236 ? 41.645 39.935 30.097 1.00 32.05 363 GLY A N 1
ATOM 1852 C CA . GLY A 1 236 ? 43.001 40.462 30.094 1.00 34.50 363 GLY A CA 1
ATOM 1853 C C . GLY A 1 236 ? 43.935 39.897 31.149 1.00 34.77 363 GLY A C 1
ATOM 1854 O O . GLY A 1 236 ? 45.085 40.332 31.260 1.00 40.10 363 GLY A O 1
ATOM 1855 N N . ARG A 1 237 ? 43.438 38.941 31.930 1.00 30.82 364 ARG A N 1
ATOM 1856 C CA . ARG A 1 237 ? 44.243 38.229 32.929 1.00 36.58 364 ARG A CA 1
ATOM 1857 C C . ARG A 1 237 ? 44.887 39.090 34.022 1.00 40.56 364 ARG A C 1
ATOM 1858 O O . ARG A 1 237 ? 45.751 38.610 34.753 1.00 42.94 364 ARG A O 1
ATOM 1866 N N . LYS A 1 238 ? 44.474 40.347 34.147 1.00 41.67 365 LYS A N 1
ATOM 1867 C CA . LYS A 1 238 ? 45.039 41.205 35.186 1.00 46.13 365 LYS A CA 1
ATOM 1868 C C . LYS A 1 238 ? 44.583 40.800 36.591 1.00 45.10 365 LYS A C 1
ATOM 1869 O O . LYS A 1 238 ? 43.418 40.466 36.813 1.00 44.64 365 LYS A O 1
ATOM 1875 N N . VAL A 1 239 ? 45.522 40.843 37.531 1.00 40.62 366 VAL A N 1
ATOM 1876 C CA . VAL A 1 239 ? 45.312 40.347 38.887 1.00 34.94 366 VAL A CA 1
ATOM 1877 C C . VAL A 1 239 ? 44.753 41.410 39.838 1.00 31.83 366 VAL A C 1
ATOM 1878 O O . VAL A 1 239 ? 43.900 41.120 40.675 1.00 31.67 366 VAL A O 1
ATOM 1882 N N . GLN A 1 240 ? 45.228 42.643 39.700 1.00 29.82 367 GLN A N 1
ATOM 1883 C CA . GLN A 1 240 ? 44.800 43.724 40.583 1.00 27.25 367 GLN A CA 1
ATOM 1884 C C . GLN A 1 240 ? 43.488 44.341 40.107 1.00 29.66 367 GLN A C 1
ATOM 1885 O O . GLN A 1 240 ? 43.180 44.314 38.916 1.00 34.29 367 GLN A O 1
ATOM 1891 N N . LYS A 1 241 ? 42.711 44.889 41.036 1.00 32.33 368 LYS A N 1
ATOM 1892 C CA . LYS A 1 241 ? 41.529 45.658 40.661 1.00 38.53 368 LYS A CA 1
ATOM 1893 C C . LYS A 1 241 ? 41.962 47.078 40.299 1.00 37.06 368 LYS A C 1
ATOM 1894 O O . LYS A 1 241 ? 42.241 47.903 41.173 1.00 34.77 368 LYS A O 1
ATOM 1900 N N . GLU A 1 242 ? 42.030 47.349 39.000 1.00 35.61 369 GLU A N 1
ATOM 1901 C CA . GLU A 1 242 ? 42.639 48.581 38.509 1.00 42.36 369 GLU A CA 1
ATOM 1902 C C . GLU A 1 242 ? 41.647 49.736 38.399 1.00 36.94 369 GLU A C 1
ATOM 1903 O O . GLU A 1 242 ? 42.046 50.895 38.258 1.00 36.78 369 GLU A O 1
ATOM 1909 N N . GLY A 1 243 ? 40.358 49.418 38.461 1.00 28.70 370 GLY A N 1
ATOM 1910 C CA . GLY A 1 243 ? 39.331 50.442 38.460 1.00 27.51 370 GLY A CA 1
ATOM 1911 C C . GLY A 1 243 ? 39.052 51.037 37.094 1.00 24.36 370 GLY A C 1
ATOM 1912 O O . GLY A 1 243 ? 38.242 51.954 36.964 1.00 24.27 370 GLY A O 1
ATOM 1913 N N . LYS A 1 244 ? 39.739 50.526 36.076 1.00 20.90 371 LYS A N 1
ATOM 1914 C CA . LYS A 1 244 ? 39.464 50.894 34.692 1.00 19.85 371 LYS A CA 1
ATOM 1915 C C . LYS A 1 244 ? 39.481 49.653 33.810 1.00 19.28 371 LYS A C 1
ATOM 1916 O O . LYS A 1 244 ? 40.218 48.705 34.075 1.00 20.98 371 LYS A O 1
ATOM 1922 N N . ILE A 1 245 ? 38.648 49.647 32.776 1.00 15.94 372 ILE A N 1
ATOM 1923 C CA . ILE A 1 245 ? 38.671 48.563 31.804 1.00 12.60 372 ILE A CA 1
ATOM 1924 C C . ILE A 1 245 ? 39.023 49.098 30.432 1.00 12.54 372 ILE A C 1
ATOM 1925 O O . ILE A 1 245 ? 38.833 50.281 30.141 1.00 12.45 372 ILE A O 1
ATOM 1930 N N . SER A 1 246 ? 39.535 48.205 29.596 1.00 15.04 373 SER A N 1
ATOM 1931 C CA . SER A 1 246 ? 39.991 48.539 28.256 1.00 15.64 373 SER A CA 1
ATOM 1932 C C . SER A 1 246 ? 38.853 48.464 27.248 1.00 11.04 373 SER A C 1
ATOM 1933 O O . SER A 1 246 ? 37.771 47.955 27.550 1.00 13.45 373 SER A O 1
ATOM 1936 N N . TYR A 1 247 ? 39.110 48.953 26.041 1.00 11.17 374 TYR A N 1
ATOM 1937 C CA . TYR A 1 247 ? 38.156 48.807 24.947 1.00 13.72 374 TYR A CA 1
ATOM 1938 C C . TYR A 1 247 ? 37.805 47.340 24.717 1.00 10.16 374 TYR A C 1
ATOM 1939 O O . TYR A 1 247 ? 36.638 47.004 24.524 1.00 9.87 374 TYR A O 1
ATOM 1948 N N . ALA A 1 248 ? 38.816 46.474 24.739 1.00 10.11 375 ALA A N 1
ATOM 1949 C CA . ALA A 1 248 ? 38.596 45.053 24.495 1.00 13.61 375 ALA A CA 1
ATOM 1950 C C . ALA A 1 248 ? 37.582 44.475 25.483 1.00 13.89 375 ALA A C 1
ATOM 1951 O O . ALA A 1 248 ? 36.652 43.775 25.094 1.00 12.60 375 ALA A O 1
ATOM 1953 N N . ASP A 1 249 ? 37.751 44.780 26.762 1.00 10.68 376 ASP A N 1
ATOM 1954 C CA . ASP A 1 249 ? 36.802 44.293 27.755 1.00 14.78 376 ASP A CA 1
ATOM 1955 C C . ASP A 1 249 ? 35.428 44.955 27.640 1.00 11.41 376 ASP A C 1
ATOM 1956 O O . ASP A 1 249 ? 34.415 44.340 27.968 1.00 11.77 376 ASP A O 1
ATOM 1961 N N . PHE A 1 250 ? 35.395 46.194 27.161 1.00 10.77 377 PHE A N 1
ATOM 1962 C CA . PHE A 1 250 ? 34.123 46.866 26.911 1.00 10.95 377 PHE A CA 1
ATOM 1963 C C . PHE A 1 250 ? 33.317 46.135 25.848 1.00 13.35 377 PHE A C 1
ATOM 1964 O O . PHE A 1 250 ? 32.091 46.052 25.946 1.00 11.71 377 PHE A O 1
ATOM 1972 N N . VAL A 1 251 ? 34.004 45.615 24.828 1.00 10.94 378 VAL A N 1
ATOM 1973 C CA . VAL A 1 251 ? 33.330 44.870 23.771 1.00 9.13 378 VAL A CA 1
ATOM 1974 C C . VAL A 1 251 ? 32.562 43.688 24.367 1.00 8.88 378 VAL A C 1
ATOM 1975 O O . VAL A 1 251 ? 31.393 43.473 24.049 1.00 13.08 378 VAL A O 1
ATOM 1979 N N . TRP A 1 252 ? 33.213 42.946 25.256 1.00 8.88 379 TRP A N 1
ATOM 1980 C CA . TRP A 1 252 ? 32.574 41.814 25.916 1.00 8.54 379 TRP A CA 1
ATOM 1981 C C . TRP A 1 252 ? 31.364 42.237 26.744 1.00 10.32 379 TRP A C 1
ATOM 1982 O O . TRP A 1 252 ? 30.347 41.540 26.767 1.00 10.39 379 TRP A O 1
ATOM 1993 N N . PHE A 1 253 ? 31.479 43.375 27.421 1.00 9.68 380 PHE A N 1
ATOM 1994 C CA . PHE A 1 253 ? 30.368 43.921 28.192 1.00 10.90 380 PHE A CA 1
ATOM 1995 C C . PHE A 1 253 ? 29.193 44.296 27.298 1.00 12.46 380 PHE A C 1
ATOM 1996 O O . PHE A 1 253 ? 28.042 43.965 27.594 1.00 11.55 380 PHE A O 1
ATOM 2004 N N . LEU A 1 254 ? 29.486 45.012 26.219 1.00 12.02 381 LEU A N 1
ATOM 2005 C CA . LEU A 1 254 ? 28.438 45.550 25.357 1.00 14.76 381 LEU A CA 1
ATOM 2006 C C . LEU A 1 254 ? 27.633 44.438 24.708 1.00 12.34 381 LEU A C 1
ATOM 2007 O O . LEU A 1 254 ? 26.404 44.466 24.718 1.00 16.18 381 LEU A O 1
ATOM 2012 N N . ILE A 1 255 ? 28.334 43.463 24.141 1.00 10.17 382 ILE A N 1
ATOM 2013 C CA . ILE A 1 255 ? 27.677 42.332 23.500 1.00 14.04 382 ILE A CA 1
ATOM 2014 C C . ILE A 1 255 ? 26.827 41.563 24.513 1.00 15.96 382 ILE A C 1
ATOM 2015 O O . ILE A 1 255 ? 25.688 41.197 24.227 1.00 15.09 382 ILE A O 1
ATOM 2020 N N . SER A 1 256 ? 27.379 41.349 25.703 1.00 13.91 383 SER A N 1
ATOM 2021 C CA . SER A 1 256 ? 26.666 40.638 26.760 1.00 12.91 383 SER A CA 1
ATOM 2022 C C . SER A 1 256 ? 25.447 41.410 27.253 1.00 14.53 383 SER A C 1
ATOM 2023 O O . SER A 1 256 ? 24.408 40.821 27.551 1.00 12.94 383 SER A O 1
ATOM 2026 N N . GLU A 1 257 ? 25.571 42.729 27.336 1.00 12.99 384 GLU A N 1
ATOM 2027 C CA . GLU A 1 257 ? 24.499 43.535 27.903 1.00 17.46 384 GLU A CA 1
ATOM 2028 C C . GLU A 1 257 ? 23.327 43.628 26.934 1.00 19.77 384 GLU A C 1
ATOM 2029 O O . GLU A 1 257 ? 22.169 43.609 27.347 1.00 17.83 384 GLU A O 1
ATOM 2035 N N . GLU A 1 258 ? 23.631 43.717 25.645 1.00 18.35 385 GLU A N 1
ATOM 2036 C CA . GLU A 1 258 ? 22.596 43.903 24.634 1.00 20.49 385 GLU A CA 1
ATOM 2037 C C . GLU A 1 258 ? 21.790 42.634 24.360 1.00 19.48 385 GLU A C 1
ATOM 2038 O O . GLU A 1 258 ? 20.647 42.705 23.917 1.00 18.77 385 GLU A O 1
ATOM 2044 N N . ASP A 1 259 ? 22.386 41.476 24.624 1.00 18.10 386 ASP A N 1
ATOM 2045 C CA . ASP A 1 259 ? 21.654 40.214 24.528 1.00 21.78 386 ASP A CA 1
ATOM 2046 C C . ASP A 1 259 ? 22.078 39.241 25.627 1.00 19.54 386 ASP A C 1
ATOM 2047 O O . ASP A 1 259 ? 23.085 38.548 25.497 1.00 19.26 386 ASP A O 1
ATOM 2052 N N . LYS A 1 260 ? 21.288 39.179 26.695 1.00 14.61 387 LYS A N 1
ATOM 2053 C CA . LYS A 1 260 ? 21.606 38.334 27.842 1.00 15.11 387 LYS A CA 1
ATOM 2054 C C . LYS A 1 260 ? 21.116 36.896 27.671 1.00 19.48 387 LYS A C 1
ATOM 2055 O O . LYS A 1 260 ? 21.143 36.109 28.623 1.00 24.82 387 LYS A O 1
ATOM 2061 N N . LYS A 1 261 ? 20.689 36.554 26.457 1.00 19.32 388 LYS A N 1
ATOM 2062 C CA . LYS A 1 261 ? 20.095 35.245 26.182 1.00 23.37 388 LYS A CA 1
ATOM 2063 C C . LYS A 1 261 ? 21.065 34.223 25.581 1.00 22.79 388 LYS A C 1
ATOM 2064 O O . LYS A 1 261 ? 20.797 33.022 25.613 1.00 24.60 388 LYS A O 1
ATOM 2070 N N . THR A 1 262 ? 22.185 34.688 25.036 1.00 20.41 389 THR A N 1
ATOM 2071 C CA . THR A 1 262 ? 23.156 33.781 24.416 1.00 20.70 389 THR A CA 1
ATOM 2072 C C . THR A 1 262 ? 23.952 33.012 25.471 1.00 18.48 389 THR A C 1
ATOM 2073 O O . THR A 1 262 ? 24.097 33.477 26.600 1.00 16.19 389 THR A O 1
ATOM 2077 N N . PRO A 1 263 ? 24.465 31.823 25.107 1.00 19.76 390 PRO A N 1
ATOM 2078 C CA . PRO A 1 263 ? 25.241 31.008 26.048 1.00 16.44 390 PRO A CA 1
ATOM 2079 C C . PRO A 1 263 ? 26.426 31.757 26.663 1.00 15.96 390 PRO A C 1
ATOM 2080 O O . PRO A 1 263 ? 26.642 31.661 27.868 1.00 16.26 390 PRO A O 1
ATOM 2084 N N . THR A 1 264 ? 27.176 32.495 25.849 1.00 14.80 391 THR A N 1
ATOM 2085 C CA . THR A 1 264 ? 28.318 33.265 26.348 1.00 13.38 391 THR A CA 1
ATOM 2086 C C . THR A 1 264 ? 27.888 34.380 27.300 1.00 10.35 391 THR A C 1
ATOM 2087 O O . THR A 1 264 ? 28.531 34.623 28.321 1.00 12.74 391 THR A O 1
ATOM 2091 N N . SER A 1 265 ? 26.803 35.064 26.958 1.00 11.75 392 SER A N 1
ATOM 2092 C CA . SER A 1 265 ? 26.305 36.149 27.797 1.00 14.58 392 SER A CA 1
ATOM 2093 C C . SER A 1 265 ? 25.775 35.645 29.144 1.00 15.15 392 SER A C 1
ATOM 2094 O O . SER A 1 265 ? 26.003 36.271 30.186 1.00 14.65 392 SER A O 1
ATOM 2097 N N . ILE A 1 266 ? 25.068 34.520 29.121 1.00 14.68 393 ILE A N 1
ATOM 2098 C CA . ILE A 1 266 ? 24.583 33.922 30.362 1.00 15.62 393 ILE A CA 1
ATOM 2099 C C . ILE A 1 266 ? 25.766 33.597 31.267 1.00 14.54 393 ILE A C 1
ATOM 2100 O O . ILE A 1 266 ? 25.709 33.838 32.471 1.00 12.89 393 ILE A O 1
ATOM 2105 N N . GLU A 1 267 ? 26.845 33.087 30.672 1.00 14.65 394 GLU A N 1
ATOM 2106 C CA . GLU A 1 267 ? 28.076 32.809 31.409 1.00 14.17 394 GLU A CA 1
ATOM 2107 C C . GLU A 1 267 ? 28.719 34.090 31.937 1.00 13.98 394 GLU A C 1
ATOM 2108 O O . GLU A 1 267 ? 29.210 34.126 33.059 1.00 15.50 394 GLU A O 1
ATOM 2114 N N . TYR A 1 268 ? 28.702 35.140 31.123 1.00 12.44 395 TYR A N 1
ATOM 2115 C CA . TYR A 1 268 ? 29.217 36.443 31.526 1.00 9.60 395 TYR A CA 1
ATOM 2116 C C . TYR A 1 268 ? 28.510 36.969 32.790 1.00 10.03 395 TYR A C 1
ATOM 2117 O O . TYR A 1 268 ? 29.159 37.345 33.773 1.00 8.44 395 TYR A O 1
ATOM 2126 N N . TRP A 1 269 ? 27.183 36.995 32.773 1.00 10.06 396 TRP A N 1
ATOM 2127 C CA . TRP A 1 269 ? 26.448 37.507 33.928 1.00 13.02 396 TRP A CA 1
ATOM 2128 C C . TRP A 1 269 ? 26.497 36.556 35.119 1.00 13.29 396 TRP A C 1
ATOM 2129 O O . TRP A 1 269 ? 26.536 37.003 36.265 1.00 16.07 396 TRP A O 1
ATOM 2140 N N . PHE A 1 270 ? 26.518 35.250 34.848 1.00 10.10 397 PHE A N 1
ATOM 2141 C CA . PHE A 1 270 ? 26.677 34.261 35.911 1.00 11.22 397 PHE A CA 1
ATOM 2142 C C . PHE A 1 270 ? 27.992 34.454 36.659 1.00 12.03 397 PHE A C 1
ATOM 2143 O O . PHE A 1 270 ? 28.019 34.448 37.889 1.00 12.62 397 PHE A O 1
ATOM 2151 N N . ARG A 1 271 ? 29.082 34.617 35.915 1.00 10.31 398 ARG A N 1
ATOM 2152 C CA . ARG A 1 271 ? 30.396 34.822 36.521 1.00 10.00 398 ARG A CA 1
ATOM 2153 C C . ARG A 1 271 ? 30.420 36.059 37.416 1.00 9.00 398 ARG A C 1
ATOM 2154 O O . ARG A 1 271 ? 31.045 36.057 38.474 1.00 11.79 398 ARG A O 1
ATOM 2162 N N . CYS A 1 272 ? 29.735 37.112 36.990 1.00 8.77 399 CYS A N 1
ATOM 2163 C CA . CYS A 1 272 ? 29.643 38.331 37.784 1.00 9.98 399 CYS A CA 1
ATOM 2164 C C . CYS A 1 272 ? 28.844 38.126 39.072 1.00 12.30 399 CYS A C 1
ATOM 2165 O O . CYS A 1 272 ? 29.180 38.698 40.111 1.00 14.16 399 CYS A O 1
ATOM 2176 N N . ASP A 1 274 ? 28.432 35.201 40.586 1.00 11.21 401 ASP A N 1
ATOM 2177 C CA . ASP A 1 274 ? 29.098 34.167 41.368 1.00 13.38 401 ASP A CA 1
ATOM 2178 C C . ASP A 1 274 ? 30.259 34.775 42.151 1.00 17.66 401 ASP A C 1
ATOM 2179 O O . ASP A 1 274 ? 31.421 34.651 41.751 1.00 16.37 401 ASP A O 1
ATOM 2184 N N . LEU A 1 275 ? 29.932 35.424 43.270 1.00 14.05 402 LEU A N 1
ATOM 2185 C CA . LEU A 1 275 ? 30.903 36.193 44.052 1.00 15.83 402 LEU A CA 1
ATOM 2186 C C . LEU A 1 275 ? 32.144 35.410 44.476 1.00 18.44 402 LEU A C 1
ATOM 2187 O O . LEU A 1 275 ? 33.257 35.926 44.396 1.00 19.34 402 LEU A O 1
ATOM 2192 N N . ASP A 1 276 ? 31.968 34.172 44.925 1.00 16.82 403 ASP A N 1
ATOM 2193 C CA . ASP A 1 276 ? 33.120 33.395 45.368 1.00 19.63 403 ASP A CA 1
ATOM 2194 C C . ASP A 1 276 ? 33.644 32.444 44.294 1.00 21.94 403 ASP A C 1
ATOM 2195 O O . ASP A 1 276 ? 34.519 31.623 44.558 1.00 22.86 403 ASP A O 1
ATOM 2200 N N . GLY A 1 277 ? 33.091 32.564 43.090 1.00 21.25 404 GLY A N 1
ATOM 2201 C CA . GLY A 1 277 ? 33.558 31.817 41.934 1.00 20.00 404 GLY A CA 1
ATOM 2202 C C . GLY A 1 277 ? 33.576 30.306 42.082 1.00 23.45 404 GLY A C 1
ATOM 2203 O O . GLY A 1 277 ? 34.457 29.645 41.526 1.00 22.43 404 GLY A O 1
ATOM 2204 N N . ASP A 1 278 ? 32.613 29.754 42.820 1.00 16.54 405 ASP A N 1
ATOM 2205 C CA . ASP A 1 278 ? 32.576 28.309 43.054 1.00 17.08 405 ASP A CA 1
ATOM 2206 C C . ASP A 1 278 ? 31.653 27.545 42.096 1.00 17.44 405 ASP A C 1
ATOM 2207 O O . ASP A 1 278 ? 31.473 26.343 42.238 1.00 23.98 405 ASP A O 1
ATOM 2212 N N . GLY A 1 279 ? 31.058 28.240 41.132 1.00 16.65 406 GLY A N 1
ATOM 2213 C CA . GLY A 1 279 ? 30.223 27.584 40.138 1.00 15.62 406 GLY A CA 1
ATOM 2214 C C . GLY A 1 279 ? 28.748 27.472 40.493 1.00 19.56 406 GLY A C 1
ATOM 2215 O O . GLY A 1 279 ? 27.984 26.809 39.787 1.00 20.80 406 GLY A O 1
ATOM 2216 N N . ALA A 1 280 ? 28.348 28.116 41.588 1.00 14.85 407 ALA A N 1
ATOM 2217 C CA . ALA A 1 280 ? 26.945 28.156 41.996 1.00 18.34 407 ALA A CA 1
ATOM 2218 C C . ALA A 1 280 ? 26.584 29.510 42.598 1.00 16.36 407 ALA A C 1
ATOM 2219 O O . ALA A 1 280 ? 27.392 30.124 43.293 1.00 14.27 407 ALA A O 1
ATOM 2221 N N . LEU A 1 281 ? 25.368 29.971 42.327 1.00 14.13 408 LEU A N 1
ATOM 2222 C CA . LEU A 1 281 ? 24.847 31.165 42.973 1.00 12.39 408 LEU A CA 1
ATOM 2223 C C . LEU A 1 281 ? 24.186 30.753 44.277 1.00 15.93 408 LEU A C 1
ATOM 2224 O O . LEU A 1 281 ? 23.181 30.050 44.266 1.00 17.04 408 LEU A O 1
ATOM 2229 N N . SER A 1 282 ? 24.760 31.176 45.398 1.00 13.26 409 SER A N 1
ATOM 2230 C CA . SER A 1 282 ? 24.195 30.865 46.702 1.00 12.42 409 SER A CA 1
ATOM 2231 C C . SER A 1 282 ? 23.089 31.863 47.018 1.00 13.79 409 SER A C 1
ATOM 2232 O O . SER A 1 282 ? 22.890 32.839 46.289 1.00 11.41 409 SER A O 1
ATOM 2243 N N . PHE A 1 284 ? 23.049 33.799 49.604 1.00 11.90 411 PHE A N 1
ATOM 2244 C CA . PHE A 1 284 ? 23.759 35.004 50.012 1.00 15.02 411 PHE A CA 1
ATOM 2245 C C . PHE A 1 284 ? 24.085 35.853 48.789 1.00 13.22 411 PHE A C 1
ATOM 2246 O O . PHE A 1 284 ? 23.900 37.070 48.793 1.00 11.61 411 PHE A O 1
ATOM 2254 N N . GLU A 1 285 ? 24.564 35.200 47.736 1.00 14.42 412 GLU A N 1
ATOM 2255 C CA . GLU A 1 285 ? 24.956 35.912 46.526 1.00 13.92 412 GLU A CA 1
ATOM 2256 C C . GLU A 1 285 ? 23.762 36.574 45.837 1.00 11.81 412 GLU A C 1
ATOM 2257 O O . GLU A 1 285 ? 23.849 37.726 45.417 1.00 13.90 412 GLU A O 1
ATOM 2263 N N . LEU A 1 286 ? 22.646 35.855 45.739 1.00 11.35 413 LEU A N 1
ATOM 2264 C CA . LEU A 1 286 ? 21.434 36.414 45.149 1.00 10.63 413 LEU A CA 1
ATOM 2265 C C . LEU A 1 286 ? 20.948 37.611 45.952 1.00 10.97 413 LEU A C 1
ATOM 2266 O O . LEU A 1 286 ? 20.589 38.637 45.387 1.00 11.72 413 LEU A O 1
ATOM 2271 N N . GLU A 1 287 ? 20.951 37.471 47.275 1.00 13.31 414 GLU A N 1
ATOM 2272 C CA . GLU A 1 287 ? 20.448 38.517 48.165 1.00 16.92 414 GLU A CA 1
ATOM 2273 C C . GLU A 1 287 ? 21.335 39.755 48.116 1.00 14.95 414 GLU A C 1
ATOM 2274 O O . GLU A 1 287 ? 20.847 40.883 48.169 1.00 14.12 414 GLU A O 1
ATOM 2280 N N . TYR A 1 288 ? 22.639 39.528 48.012 1.00 11.71 415 TYR A N 1
ATOM 2281 C CA . TYR A 1 288 ? 23.622 40.597 47.867 1.00 13.37 415 TYR A CA 1
ATOM 2282 C C . TYR A 1 288 ? 23.245 41.553 46.732 1.00 15.12 415 TYR A C 1
ATOM 2283 O O . TYR A 1 288 ? 23.318 42.771 46.887 1.00 13.56 415 TYR A O 1
ATOM 2292 N N . PHE A 1 289 ? 22.817 40.999 45.601 1.00 12.68 416 PHE A N 1
ATOM 2293 C CA . PHE A 1 289 ? 22.394 41.827 44.478 1.00 11.47 416 PHE A CA 1
ATOM 2294 C C . PHE A 1 289 ? 20.980 42.354 44.648 1.00 14.18 416 PHE A C 1
ATOM 2295 O O . PHE A 1 289 ? 20.725 43.535 44.398 1.00 13.49 416 PHE A O 1
ATOM 2303 N N . TYR A 1 290 ? 20.063 41.485 45.072 1.00 11.68 417 TYR A N 1
ATOM 2304 C CA . TYR A 1 290 ? 18.654 41.866 45.181 1.00 14.48 417 TYR A CA 1
ATOM 2305 C C . TYR A 1 290 ? 18.449 42.986 46.198 1.00 15.83 417 TYR A C 1
ATOM 2306 O O . TYR A 1 290 ? 17.558 43.819 46.043 1.00 14.43 417 TYR A O 1
ATOM 2315 N N . GLU A 1 291 ? 19.280 42.977 47.237 1.00 17.25 418 GLU A N 1
ATOM 2316 C CA . GLU A 1 291 ? 19.369 44.057 48.215 1.00 20.96 418 GLU A CA 1
ATOM 2317 C C . GLU A 1 291 ? 19.364 45.436 47.540 1.00 20.54 418 GLU A C 1
ATOM 2318 O O . GLU A 1 291 ? 18.542 46.296 47.868 1.00 16.98 418 GLU A O 1
ATOM 2324 N N . GLU A 1 292 ? 20.275 45.643 46.591 1.00 18.46 419 GLU A N 1
ATOM 2325 C CA . GLU A 1 292 ? 20.373 46.939 45.918 1.00 18.84 419 GLU A CA 1
ATOM 2326 C C . GLU A 1 292 ? 19.194 47.216 44.985 1.00 14.50 419 GLU A C 1
ATOM 2327 O O . GLU A 1 292 ? 18.743 48.355 44.886 1.00 18.11 419 GLU A O 1
ATOM 2333 N N . GLN A 1 293 ? 18.707 46.179 44.302 1.00 16.46 420 GLN A N 1
ATOM 2334 C CA . GLN A 1 293 ? 17.509 46.297 43.469 1.00 19.55 420 GLN A CA 1
ATOM 2335 C C . GLN A 1 293 ? 16.364 46.918 44.248 1.00 20.02 420 GLN A C 1
ATOM 2336 O O . GLN A 1 293 ? 15.709 47.838 43.766 1.00 23.17 420 GLN A O 1
ATOM 2342 N N . CYS A 1 294 ? 16.126 46.411 45.455 1.00 17.86 421 CYS A N 1
ATOM 2343 C CA . CYS A 1 294 ? 15.050 46.928 46.299 1.00 18.26 421 CYS A CA 1
ATOM 2344 C C . CYS A 1 294 ? 15.222 48.409 46.604 1.00 18.61 421 CYS A C 1
ATOM 2345 O O . CYS A 1 294 ? 14.269 49.181 46.519 1.00 20.67 421 CYS A O 1
ATOM 2348 N N . ARG A 1 295 ? 16.441 48.801 46.953 1.00 20.36 422 ARG A N 1
ATOM 2349 C CA . ARG A 1 295 ? 16.736 50.202 47.232 1.00 21.67 422 ARG A CA 1
ATOM 2350 C C . ARG A 1 295 ? 16.506 51.088 46.009 1.00 21.98 422 ARG A C 1
ATOM 2351 O O . ARG A 1 295 ? 15.965 52.186 46.126 1.00 24.46 422 ARG A O 1
ATOM 2359 N N . ARG A 1 296 ? 16.903 50.601 44.836 1.00 22.44 423 ARG A N 1
ATOM 2360 C CA . ARG A 1 296 ? 16.698 51.345 43.596 1.00 23.00 423 ARG A CA 1
ATOM 2361 C C . ARG A 1 296 ? 15.216 51.446 43.249 1.00 26.77 423 ARG A C 1
ATOM 2362 O O . ARG A 1 296 ? 14.755 52.486 42.787 1.00 28.42 423 ARG A O 1
ATOM 2370 N N . LEU A 1 297 ? 14.477 50.363 43.475 1.00 28.47 424 LEU A N 1
ATOM 2371 C CA . LEU A 1 297 ? 13.040 50.347 43.217 1.00 28.76 424 LEU A CA 1
ATOM 2372 C C . LEU A 1 297 ? 12.311 51.292 44.165 1.00 33.84 424 LEU A C 1
ATOM 2373 O O . LEU A 1 297 ? 11.297 51.896 43.807 1.00 36.67 424 LEU A O 1
ATOM 2378 N N . ASP A 1 298 ? 12.836 51.415 45.378 1.00 33.28 425 ASP A N 1
ATOM 2379 C CA . ASP A 1 298 ? 12.275 52.330 46.359 1.00 34.01 425 ASP A CA 1
ATOM 2380 C C . ASP A 1 298 ? 12.398 53.773 45.879 1.00 36.92 425 ASP A C 1
ATOM 2381 O O . ASP A 1 298 ? 11.512 54.595 46.109 1.00 40.52 425 ASP A O 1
ATOM 2386 N N . SER A 1 299 ? 13.501 54.071 45.202 1.00 38.93 426 SER A N 1
ATOM 2387 C CA . SER A 1 299 ? 13.755 55.411 44.689 1.00 43.59 426 SER A CA 1
ATOM 2388 C C . SER A 1 299 ? 12.812 55.757 43.542 1.00 48.11 426 SER A C 1
ATOM 2389 O O . SER A 1 299 ? 12.746 56.903 43.100 1.00 52.80 426 SER A O 1
ATOM 2400 N N . ALA A 1 301 ? 9.510 54.909 43.760 1.00 32.89 428 ALA A N 1
ATOM 2401 C CA . ALA A 1 301 ? 8.195 54.751 44.383 1.00 36.29 428 ALA A CA 1
ATOM 2402 C C . ALA A 1 301 ? 7.571 53.386 44.106 1.00 36.41 428 ALA A C 1
ATOM 2403 O O . ALA A 1 301 ? 6.352 53.235 44.118 1.00 38.16 428 ALA A O 1
ATOM 2405 N N . ILE A 1 302 ? 8.415 52.397 43.845 1.00 36.61 429 ILE A N 1
ATOM 2406 C CA . ILE A 1 302 ? 7.952 51.032 43.681 1.00 34.16 429 ILE A CA 1
ATOM 2407 C C . ILE A 1 302 ? 8.352 50.234 44.911 1.00 31.19 429 ILE A C 1
ATOM 2408 O O . ILE A 1 302 ? 9.521 50.213 45.289 1.00 30.20 429 ILE A O 1
ATOM 2413 N N . GLU A 1 303 ? 7.378 49.588 45.538 1.00 30.53 430 GLU A N 1
ATOM 2414 C CA . GLU A 1 303 ? 7.649 48.769 46.708 1.00 32.84 430 GLU A CA 1
ATOM 2415 C C . GLU A 1 303 ? 8.055 47.367 46.274 1.00 31.49 430 GLU A C 1
ATOM 2416 O O . GLU A 1 303 ? 7.221 46.582 45.820 1.00 35.33 430 GLU A O 1
ATOM 2422 N N . ALA A 1 304 ? 9.339 47.059 46.411 1.00 27.87 431 ALA A N 1
ATOM 2423 C CA . ALA A 1 304 ? 9.874 45.786 45.935 1.00 23.34 431 ALA A CA 1
ATOM 2424 C C . ALA A 1 304 ? 9.328 44.601 46.722 1.00 24.38 431 ALA A C 1
ATOM 2425 O O . ALA A 1 304 ? 8.974 44.725 47.895 1.00 25.05 431 ALA A O 1
ATOM 2427 N N . LEU A 1 305 ? 9.253 43.451 46.064 1.00 23.58 432 LEU A N 1
ATOM 2428 C CA . LEU A 1 305 ? 8.935 42.210 46.750 1.00 22.19 432 LEU A CA 1
ATOM 2429 C C . LEU A 1 305 ? 10.046 41.888 47.734 1.00 19.56 432 LEU A C 1
ATOM 2430 O O . LEU A 1 305 ? 11.221 42.061 47.419 1.00 22.42 432 LEU A O 1
ATOM 2435 N N . PRO A 1 306 ? 9.678 41.408 48.929 1.00 18.65 433 PRO A N 1
ATOM 2436 C CA . PRO A 1 306 ? 10.667 40.838 49.845 1.00 18.37 433 PRO A CA 1
ATOM 2437 C C . PRO A 1 306 ? 11.482 39.770 49.119 1.00 17.57 433 PRO A C 1
ATOM 2438 O O . PRO A 1 306 ? 10.981 39.161 48.169 1.00 18.23 433 PRO A O 1
ATOM 2442 N N . PHE A 1 307 ? 12.721 39.557 49.553 1.00 15.57 434 PHE A N 1
ATOM 2443 C CA . PHE A 1 307 ? 13.614 38.622 48.884 1.00 16.30 434 PHE A CA 1
ATOM 2444 C C . PHE A 1 307 ? 13.005 37.226 48.742 1.00 17.81 434 PHE A C 1
ATOM 2445 O O . PHE A 1 307 ? 13.081 36.610 47.677 1.00 17.43 434 PHE A O 1
ATOM 2453 N N . GLN A 1 308 ? 12.391 36.739 49.816 1.00 14.55 435 GLN A N 1
ATOM 2454 C CA . GLN A 1 308 ? 11.802 35.406 49.810 1.00 14.72 435 GLN A CA 1
ATOM 2455 C C . GLN A 1 308 ? 10.615 35.284 48.853 1.00 19.11 435 GLN A C 1
ATOM 2456 O O . GLN A 1 308 ? 10.404 34.227 48.258 1.00 19.97 435 GLN A O 1
ATOM 2462 N N . ASP A 1 309 ? 9.851 36.361 48.690 1.00 16.81 436 ASP A N 1
ATOM 2463 C CA . ASP A 1 309 ? 8.779 36.368 47.700 1.00 16.26 436 ASP A CA 1
ATOM 2464 C C . ASP A 1 309 ? 9.331 36.389 46.272 1.00 17.22 436 ASP A C 1
ATOM 2465 O O . ASP A 1 309 ? 8.858 35.655 45.404 1.00 16.03 436 ASP A O 1
ATOM 2470 N N . CYS A 1 310 ? 10.328 37.233 46.031 1.00 15.19 437 CYS A N 1
ATOM 2471 C CA . CYS A 1 310 ? 10.996 37.248 44.733 1.00 14.69 437 CYS A CA 1
ATOM 2472 C C . CYS A 1 310 ? 11.603 35.882 44.428 1.00 16.32 437 CYS A C 1
ATOM 2473 O O . CYS A 1 310 ? 11.541 35.396 43.294 1.00 14.24 437 CYS A O 1
ATOM 2476 N N . LEU A 1 311 ? 12.180 35.265 45.454 1.00 15.89 438 LEU A N 1
ATOM 2477 C CA . LEU A 1 311 ? 12.815 33.962 45.313 1.00 18.76 438 LEU A CA 1
ATOM 2478 C C . LEU A 1 311 ? 11.826 32.873 44.877 1.00 17.79 438 LEU A C 1
ATOM 2479 O O . LEU A 1 311 ? 12.153 32.042 44.029 1.00 17.84 438 LEU A O 1
ATOM 2484 N N . CYS A 1 312 ? 10.622 32.889 45.448 1.00 17.33 439 CYS A N 1
ATOM 2485 C CA . CYS A 1 312 ? 9.555 31.976 45.033 1.00 17.53 439 CYS A CA 1
ATOM 2486 C C . CYS A 1 312 ? 9.366 31.991 43.522 1.00 19.82 439 CYS A C 1
ATOM 2487 O O . CYS A 1 312 ? 9.334 30.943 42.875 1.00 21.65 439 CYS A O 1
ATOM 2490 N N . GLN A 1 313 ? 9.234 33.192 42.969 1.00 21.02 440 GLN A N 1
ATOM 2491 C CA . GLN A 1 313 ? 9.007 33.354 41.539 1.00 20.89 440 GLN A CA 1
ATOM 2492 C C . GLN A 1 313 ? 10.221 32.943 40.713 1.00 15.51 440 GLN A C 1
ATOM 2493 O O . GLN A 1 313 ? 10.079 32.358 39.643 1.00 15.88 440 GLN A O 1
ATOM 2507 N N . LEU A 1 315 ? 12.534 30.704 41.630 1.00 17.49 442 LEU A N 1
ATOM 2508 C CA . LEU A 1 315 ? 12.646 29.252 41.714 1.00 19.43 442 LEU A CA 1
ATOM 2509 C C . LEU A 1 315 ? 11.675 28.605 40.740 1.00 19.20 442 LEU A C 1
ATOM 2510 O O . LEU A 1 315 ? 11.985 27.586 40.128 1.00 18.76 442 LEU A O 1
ATOM 2515 N N . ASP A 1 316 ? 10.504 29.213 40.586 1.00 20.07 443 ASP A N 1
ATOM 2516 C CA . ASP A 1 316 ? 9.497 28.697 39.671 1.00 25.45 443 ASP A CA 1
ATOM 2517 C C . ASP A 1 316 ? 9.895 28.949 38.220 1.00 26.20 443 ASP A C 1
ATOM 2518 O O . ASP A 1 316 ? 9.575 28.165 37.329 1.00 27.94 443 ASP A O 1
ATOM 2523 N N . LEU A 1 317 ? 10.599 30.049 37.991 1.00 24.25 444 LEU A N 1
ATOM 2524 C CA . LEU A 1 317 ? 11.077 30.393 36.660 1.00 23.19 444 LEU A CA 1
ATOM 2525 C C . LEU A 1 317 ? 12.239 29.496 36.247 1.00 21.51 444 LEU A C 1
ATOM 2526 O O . LEU A 1 317 ? 12.300 29.024 35.114 1.00 20.49 444 LEU A O 1
ATOM 2531 N N . VAL A 1 318 ? 13.163 29.270 37.175 1.00 17.83 445 VAL A N 1
ATOM 2532 C CA . VAL A 1 318 ? 14.408 28.570 36.874 1.00 16.68 445 VAL A CA 1
ATOM 2533 C C . VAL A 1 318 ? 14.293 27.061 37.067 1.00 19.84 445 VAL A C 1
ATOM 2534 O O . VAL A 1 318 ? 14.880 26.285 36.308 1.00 22.92 445 VAL A O 1
ATOM 2538 N N . LYS A 1 319 ? 13.525 26.658 38.076 1.00 18.39 446 LYS A N 1
ATOM 2539 C CA . LYS A 1 319 ? 13.406 25.254 38.470 1.00 20.99 446 LYS A CA 1
ATOM 2540 C C . LYS A 1 319 ? 14.777 24.594 38.650 1.00 22.49 446 LYS A C 1
ATOM 2541 O O . LYS A 1 319 ? 15.087 23.622 37.962 1.00 24.14 446 LYS A O 1
ATOM 2547 N N . PRO A 1 320 ? 15.602 25.119 39.571 1.00 21.33 447 PRO A N 1
ATOM 2548 C CA . PRO A 1 320 ? 16.953 24.577 39.765 1.00 21.56 447 PRO A CA 1
ATOM 2549 C C . PRO A 1 320 ? 16.948 23.119 40.214 1.00 19.56 447 PRO A C 1
ATOM 2550 O O . PRO A 1 320 ? 16.000 22.673 40.853 1.00 19.84 447 PRO A O 1
ATOM 2554 N N . ARG A 1 321 ? 18.013 22.396 39.887 1.00 23.01 448 ARG A N 1
ATOM 2555 C CA . ARG A 1 321 ? 18.085 20.962 40.156 1.00 32.52 448 ARG A CA 1
ATOM 2556 C C . ARG A 1 321 ? 18.349 20.661 41.634 1.00 28.57 448 ARG A C 1
ATOM 2557 O O . ARG A 1 321 ? 17.868 19.663 42.175 1.00 27.50 448 ARG A O 1
ATOM 2565 N N . THR A 1 322 ? 19.103 21.538 42.283 1.00 22.87 449 THR A N 1
ATOM 2566 C CA . THR A 1 322 ? 19.523 21.327 43.661 1.00 21.17 449 THR A CA 1
ATOM 2567 C C . THR A 1 322 ? 19.090 22.485 44.555 1.00 20.97 449 THR A C 1
ATOM 2568 O O . THR A 1 322 ? 19.373 23.647 44.259 1.00 16.09 449 THR A O 1
ATOM 2572 N N . GLU A 1 323 ? 18.412 22.166 45.655 1.00 23.58 450 GLU A N 1
ATOM 2573 C CA . GLU A 1 323 ? 17.940 23.195 46.575 1.00 23.61 450 GLU A CA 1
ATOM 2574 C C . GLU A 1 323 ? 19.090 23.990 47.185 1.00 21.36 450 GLU A C 1
ATOM 2575 O O . GLU A 1 323 ? 20.157 23.439 47.472 1.00 23.44 450 GLU A O 1
ATOM 2581 N N . GLY A 1 324 ? 18.869 25.288 47.369 1.00 17.55 451 GLY A N 1
ATOM 2582 C CA . GLY A 1 324 ? 19.859 26.145 47.995 1.00 18.67 451 GLY A CA 1
ATOM 2583 C C . GLY A 1 324 ? 20.846 26.827 47.061 1.00 19.34 451 GLY A C 1
ATOM 2584 O O . GLY A 1 324 ? 21.628 27.673 47.501 1.00 18.95 451 GLY A O 1
ATOM 2585 N N . LYS A 1 325 ? 20.820 26.475 45.779 1.00 16.54 452 LYS A N 1
ATOM 2586 C CA . LYS A 1 325 ? 21.752 27.072 44.830 1.00 15.22 452 LYS A CA 1
ATOM 2587 C C . LYS A 1 325 ? 21.233 27.093 43.390 1.00 16.65 452 LYS A C 1
ATOM 2588 O O . LYS A 1 325 ? 20.406 26.272 43.002 1.00 17.39 452 LYS A O 1
ATOM 2594 N N . ILE A 1 326 ? 21.731 28.046 42.608 1.00 17.32 453 ILE A N 1
ATOM 2595 C CA . ILE A 1 326 ? 21.399 28.149 41.194 1.00 16.12 453 ILE A CA 1
ATOM 2596 C C . ILE A 1 326 ? 22.681 27.957 40.400 1.00 15.42 453 ILE A C 1
ATOM 2597 O O . ILE A 1 326 ? 23.654 28.679 40.611 1.00 12.75 453 ILE A O 1
ATOM 2602 N N . THR A 1 327 ? 22.690 26.980 39.498 1.00 17.59 454 THR A N 1
ATOM 2603 C CA . THR A 1 327 ? 23.872 26.714 38.687 1.00 15.68 454 THR A CA 1
ATOM 2604 C C . THR A 1 327 ? 23.745 27.350 37.305 1.00 16.43 454 THR A C 1
ATOM 2605 O O . THR A 1 327 ? 22.651 27.722 36.871 1.00 14.70 454 THR A O 1
ATOM 2609 N N . LEU A 1 328 ? 24.875 27.466 36.618 1.00 13.84 455 LEU A N 1
ATOM 2610 C CA . LEU A 1 328 ? 24.894 27.948 35.246 1.00 15.63 455 LEU A CA 1
ATOM 2611 C C . LEU A 1 328 ? 24.025 27.061 34.361 1.00 16.40 455 LEU A C 1
ATOM 2612 O O . LEU A 1 328 ? 23.288 27.550 33.506 1.00 17.22 455 LEU A O 1
ATOM 2617 N N . GLN A 1 329 ? 24.107 25.754 34.586 1.00 17.29 456 GLN A N 1
ATOM 2618 C CA . GLN A 1 329 ? 23.286 24.794 33.861 1.00 19.38 456 GLN A CA 1
ATOM 2619 C C . GLN A 1 329 ? 21.788 25.033 34.090 1.00 20.24 456 GLN A C 1
ATOM 2620 O O . GLN A 1 329 ? 20.989 24.874 33.166 1.00 16.32 456 GLN A O 1
ATOM 2626 N N . ASP A 1 330 ? 21.409 25.410 35.313 1.00 18.32 457 ASP A N 1
ATOM 2627 C CA . ASP A 1 330 ? 20.011 25.736 35.603 1.00 16.30 457 ASP A CA 1
ATOM 2628 C C . ASP A 1 330 ? 19.546 26.893 34.723 1.00 14.24 457 ASP A C 1
ATOM 2629 O O . ASP A 1 330 ? 18.480 26.835 34.111 1.00 15.17 457 ASP A O 1
ATOM 2634 N N . LEU A 1 331 ? 20.354 27.944 34.667 1.00 12.91 458 LEU A N 1
ATOM 2635 C CA . LEU A 1 331 ? 19.983 29.150 33.939 1.00 16.04 458 LEU A CA 1
ATOM 2636 C C . LEU A 1 331 ? 19.866 28.912 32.433 1.00 21.17 458 LEU A C 1
ATOM 2637 O O . LEU A 1 331 ? 18.959 29.435 31.785 1.00 20.65 458 LEU A O 1
ATOM 2642 N N . LYS A 1 332 ? 20.773 28.108 31.884 1.00 22.19 459 LYS A N 1
ATOM 2643 C CA . LYS A 1 332 ? 20.727 27.767 30.466 1.00 19.03 459 LYS A CA 1
ATOM 2644 C C . LYS A 1 332 ? 19.480 26.966 30.116 1.00 18.38 459 LYS A C 1
ATOM 2645 O O . LYS A 1 332 ? 18.845 27.212 29.093 1.00 19.21 459 LYS A O 1
ATOM 2651 N N . ARG A 1 333 ? 19.123 26.023 30.980 1.00 17.12 460 ARG A N 1
ATOM 2652 C CA . ARG A 1 333 ? 18.010 25.120 30.719 1.00 20.95 460 ARG A CA 1
ATOM 2653 C C . ARG A 1 333 ? 16.633 25.772 30.847 1.00 21.87 460 ARG A C 1
ATOM 2654 O O . ARG A 1 333 ? 15.681 25.348 30.186 1.00 20.31 460 ARG A O 1
ATOM 2662 N N . CYS A 1 334 ? 16.520 26.796 31.691 1.00 17.77 461 CYS A N 1
ATOM 2663 C CA . CYS A 1 334 ? 15.223 27.433 31.916 1.00 19.43 461 CYS A CA 1
ATOM 2664 C C . CYS A 1 334 ? 14.809 28.303 30.734 1.00 20.90 461 CYS A C 1
ATOM 2665 O O . CYS A 1 334 ? 13.632 28.642 30.598 1.00 17.27 461 CYS A O 1
ATOM 2668 N N . LYS A 1 335 ? 15.785 28.660 29.894 1.00 19.54 462 LYS A N 1
ATOM 2669 C CA . LYS A 1 335 ? 15.553 29.442 28.677 1.00 20.41 462 LYS A CA 1
ATOM 2670 C C . LYS A 1 335 ? 15.038 30.860 28.958 1.00 22.77 462 LYS A C 1
ATOM 2671 O O . LYS A 1 335 ? 14.598 31.559 28.046 1.00 23.32 462 LYS A O 1
ATOM 2677 N N . LEU A 1 336 ? 15.094 31.281 30.216 1.00 20.91 463 LEU A N 1
ATOM 2678 C CA . LEU A 1 336 ? 14.626 32.611 30.586 1.00 18.00 463 LEU A CA 1
ATOM 2679 C C . LEU A 1 336 ? 15.628 33.311 31.496 1.00 16.57 463 LEU A C 1
ATOM 2680 O O . LEU A 1 336 ? 15.248 34.083 32.369 1.00 16.64 463 LEU A O 1
ATOM 2685 N N . ALA A 1 337 ? 16.915 33.053 31.270 1.00 17.14 464 ALA A N 1
ATOM 2686 C CA . ALA A 1 337 ? 17.964 33.621 32.112 1.00 17.00 464 ALA A CA 1
ATOM 2687 C C . ALA A 1 337 ? 17.965 35.152 32.118 1.00 15.64 464 ALA A C 1
ATOM 2688 O O . ALA A 1 337 ? 18.312 35.772 33.126 1.00 14.31 464 ALA A O 1
ATOM 2690 N N . ASN A 1 338 ? 17.571 35.757 31.001 1.00 12.28 465 ASN A N 1
ATOM 2691 C CA . ASN A 1 338 ? 17.532 37.216 30.902 1.00 16.81 465 ASN A CA 1
ATOM 2692 C C . ASN A 1 338 ? 16.558 37.831 31.903 1.00 17.54 465 ASN A C 1
ATOM 2693 O O . ASN A 1 338 ? 16.810 38.906 32.453 1.00 17.33 465 ASN A O 1
ATOM 2698 N N . VAL A 1 339 ? 15.444 37.142 32.131 1.00 13.02 466 VAL A N 1
ATOM 2699 C CA . VAL A 1 339 ? 14.456 37.574 33.115 1.00 13.43 466 VAL A CA 1
ATOM 2700 C C . VAL A 1 339 ? 15.037 37.476 34.521 1.00 17.02 466 VAL A C 1
ATOM 2701 O O . VAL A 1 339 ? 14.848 38.369 35.349 1.00 19.41 466 VAL A O 1
ATOM 2705 N N . PHE A 1 340 ? 15.746 36.380 34.777 1.00 14.38 467 PHE A N 1
ATOM 2706 C CA . PHE A 1 340 ? 16.418 36.153 36.051 1.00 15.09 467 PHE A CA 1
ATOM 2707 C C . PHE A 1 340 ? 17.414 37.281 36.311 1.00 15.81 467 PHE A C 1
ATOM 2708 O O . PHE A 1 340 ? 17.358 37.943 37.348 1.00 11.21 467 PHE A O 1
ATOM 2716 N N . PHE A 1 341 ? 18.299 37.517 35.345 1.00 16.78 468 PHE A N 1
ATOM 2717 C CA . PHE A 1 341 ? 19.305 38.569 35.455 1.00 15.43 468 PHE A CA 1
ATOM 2718 C C . PHE A 1 341 ? 18.682 39.951 35.657 1.00 16.09 468 PHE A C 1
ATOM 2719 O O . PHE A 1 341 ? 19.076 40.689 36.564 1.00 15.77 468 PHE A O 1
ATOM 2727 N N . ASP A 1 342 ? 17.709 40.297 34.821 1.00 13.30 4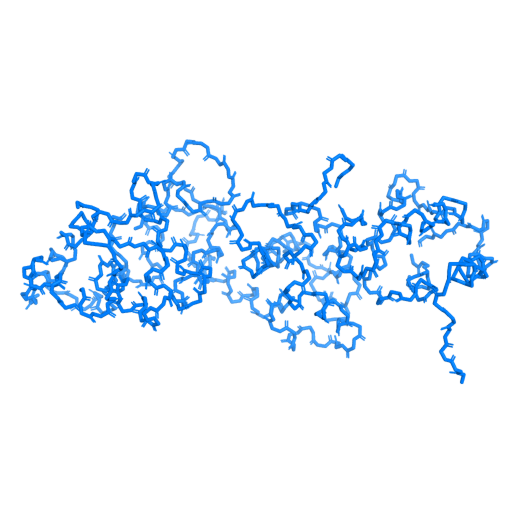69 ASP A N 1
ATOM 2728 C CA . ASP A 1 342 ? 17.047 41.594 34.932 1.00 15.16 469 ASP A CA 1
ATOM 2729 C C . ASP A 1 342 ? 16.443 41.798 36.315 1.00 18.73 469 ASP A C 1
ATOM 2730 O O . ASP A 1 342 ? 16.557 42.877 36.896 1.00 19.21 469 ASP A O 1
ATOM 2735 N N . THR A 1 343 ? 15.810 40.750 36.837 1.00 17.22 470 THR A N 1
ATOM 2736 C CA . THR A 1 343 ? 15.221 40.781 38.170 1.00 15.72 470 THR A CA 1
ATOM 2737 C C . THR A 1 343 ? 16.239 41.158 39.248 1.00 16.19 470 THR A C 1
ATOM 2738 O O . THR A 1 343 ? 15.913 41.877 40.194 1.00 18.56 470 THR A O 1
ATOM 2742 N N . PHE A 1 344 ? 17.473 40.691 39.094 1.00 11.47 471 PHE A N 1
ATOM 2743 C CA . PHE A 1 344 ? 18.474 40.862 40.141 1.00 12.36 471 PHE A CA 1
ATOM 2744 C C . PHE A 1 344 ? 19.384 42.082 40.018 1.00 14.96 471 PHE A C 1
ATOM 2745 O O . PHE A 1 344 ? 19.958 42.513 41.015 1.00 18.51 471 PHE A O 1
ATOM 2753 N N . PHE A 1 345 ? 19.521 42.652 38.826 1.00 11.12 472 PHE A N 1
ATOM 2754 C CA . PHE A 1 345 ? 20.419 43.800 38.693 1.00 14.51 472 PHE A CA 1
ATOM 2755 C C . PHE A 1 345 ? 20.120 44.811 37.580 1.00 14.44 472 PHE A C 1
ATOM 2756 O O . PHE A 1 345 ? 20.893 45.746 37.379 1.00 14.95 472 PHE A O 1
ATOM 2764 N N . ASN A 1 346 ? 19.013 44.641 36.867 1.00 11.88 473 ASN A N 1
ATOM 2765 C CA . ASN A 1 346 ? 18.716 45.532 35.747 1.00 21.80 473 ASN A CA 1
ATOM 2766 C C . ASN A 1 346 ? 17.391 46.268 35.915 1.00 25.37 473 ASN A C 1
ATOM 2767 O O . ASN A 1 346 ? 16.338 45.644 36.046 1.00 29.59 473 ASN A O 1
ATOM 2772 N N . ILE A 1 347 ? 17.446 47.596 35.923 1.00 22.72 474 ILE A N 1
ATOM 2773 C CA . ILE A 1 347 ? 16.230 48.400 35.941 1.00 33.73 474 ILE A CA 1
ATOM 2774 C C . ILE A 1 347 ? 16.164 49.242 34.673 1.00 37.66 474 ILE A C 1
ATOM 2775 O O . ILE A 1 347 ? 16.868 50.240 34.542 1.00 35.64 474 ILE A O 1
ATOM 2780 N N . GLU A 1 348 ? 15.315 48.830 33.741 1.00 46.53 475 GLU A N 1
ATOM 2781 C CA . GLU A 1 348 ? 15.284 49.423 32.408 1.00 55.07 475 GLU A CA 1
ATOM 2782 C C . GLU A 1 348 ? 14.989 50.924 32.402 1.00 55.49 475 GLU A C 1
ATOM 2783 O O . GLU A 1 348 ? 15.740 51.704 31.815 1.00 56.38 475 GLU A O 1
ATOM 2789 N N . LYS A 1 349 ? 13.905 51.332 33.054 1.00 56.07 476 LYS A N 1
ATOM 2790 C CA . LYS A 1 349 ? 13.539 52.748 33.088 1.00 61.18 476 LYS A CA 1
ATOM 2791 C C . LYS A 1 349 ? 13.888 53.423 34.418 1.00 61.46 476 LYS A C 1
ATOM 2792 O O . LYS A 1 349 ? 13.070 54.144 34.994 1.00 60.27 476 LYS A O 1
ATOM 2798 N N . TYR A 1 350 ? 15.110 53.187 34.891 1.00 62.78 477 TYR A N 1
ATOM 2799 C CA . TYR A 1 350 ? 15.596 53.787 36.133 1.00 64.10 477 TYR A CA 1
ATOM 2800 C C . TYR A 1 350 ? 15.804 55.287 35.961 1.00 64.04 477 TYR A C 1
ATOM 2801 O O . TYR A 1 350 ? 15.763 56.046 36.931 1.00 62.62 477 TYR A O 1
ATOM 2810 N N . LEU A 1 351 ? 16.021 55.699 34.715 1.00 64.32 478 LEU A N 1
ATOM 2811 C CA . LEU A 1 351 ? 16.202 57.104 34.357 1.00 63.19 478 LEU A CA 1
ATOM 2812 C C . LEU A 1 351 ? 15.080 57.990 34.870 1.00 58.97 478 LEU A C 1
ATOM 2813 O O . LEU A 1 351 ? 15.297 59.156 35.198 1.00 61.54 478 LEU A O 1
ATOM 2818 N N . ASP A 1 352 ? 13.879 57.425 34.929 1.00 57.04 479 ASP A N 1
ATOM 2819 C CA . ASP A 1 352 ? 12.680 58.190 35.241 1.00 59.35 479 ASP A CA 1
ATOM 2820 C C . ASP A 1 352 ? 12.354 58.202 36.736 1.00 61.14 479 ASP A C 1
ATOM 2821 O O . ASP A 1 352 ? 11.226 58.507 37.125 1.00 60.26 479 ASP A O 1
ATOM 2826 N N . HIS A 1 353 ? 13.339 57.880 37.571 1.00 63.55 480 HIS A N 1
ATOM 2827 C CA . HIS A 1 353 ? 13.119 57.849 39.016 1.00 69.23 480 HIS A CA 1
ATOM 2828 C C . HIS A 1 353 ? 13.041 59.240 39.640 1.00 69.88 480 HIS A C 1
ATOM 2829 O O . HIS A 1 353 ? 13.724 60.169 39.207 1.00 70.84 480 HIS A O 1
ATOM 2836 N N . GLU A 1 354 ? 12.199 59.370 40.661 1.00 68.19 481 GLU A N 1
ATOM 2837 C CA . GLU A 1 354 ? 11.990 60.647 41.333 1.00 68.94 481 GLU A CA 1
ATOM 2838 C C . GLU A 1 354 ? 12.053 60.495 42.849 1.00 68.71 481 GLU A C 1
ATOM 2839 O O . GLU A 1 354 ? 12.979 59.885 43.385 1.00 67.36 481 GLU A O 1
#

Radius of gyration: 24.17 Å; Cα contacts (8 Å, |Δi|>4): 418; chains: 1; bounding box: 56×49×66 Å

Solvent-accessible surface area: 17786 Å² total

Secondary structure (DSSP, 8-state):
-PPPP-SHHHHHHHHHHHHTTSGGGEE----HHHHHTT--GGGHHHHHHHTTHHHHSSEEHHHHH--HHHHHH-SSHHHHHHHH--TT-SSB-GGGGHHHHHHHHHH-GGGHHHHT-GGGHHHHHHHHHHHHHHHH-TT-SS-B-HHHHHTSSHHHHHHHTTT-SSGGG-TTTT-HHHHHHHHHHHHHH-TT-SSEE-HHHHHHTTTS-B----GGGGTTSS-SS---S--S-EEHHHHHHHHHHHH-TTSHHHHHHHHH--TT-SSEE--HHHHHHHHHHHHHH----PPPHHHHHH--TTT--SSTT-EEHHHHHHHS-HHHHHHHHHB-TTGGG--

Sequence (339 aa):
RPQDSVNVDAVISKIESTFARFPHERATDDGLVAKACGCPLYWKGPLFYGAGGERTGSVSVHKFVAWRKILQNCHDDAAKFVHLLSPGCNYLVQEDFVPFLQDVVNTHPGLSFLKEASEFHSRYITTVIQRIFYAVNRSWSGRITCAELRRSSFLQNVALLEEEADINQLTEFFSYEHFYVIYCKFWELDTDHDLLIDADDLARHNDHALSTKIDRIFSGAVTRGRKVQKEGKISYADFVWFLISEEDKKTPTSIEYWFRCDLDGDGALSFELEYFYEEQCRRLDSAIEALPFQDCLCQLDLVKPRTEGKITLQDLKRCKLANVFFDTFFNIEKYLDHE

Organism: Homo sapiens (NCBI:txid9606)